Protein AF-A0A7S3CRC3-F1 (afdb_monomer)

Sequence (339 aa):
MEDLPVVRKIGDVIRIHRATVRTFKEQKQFNVNMVFNSSWCLFHSSDVNLLDKAAVLGPEAKDYNLSDESDEEMETVMQDGTMLSDRVVDKHERKKYAPYKFSGKSYSFDFKQEKVIVDALRNWEDAFFQKSAWIFKKMSKPLGSLKNDPKIDESKEFDLLVKILKIFEKDDYSLELRIKDLSNEMWFIVIPKLKFGVLREGDIIRIRSVLVNITSKRNVISCKNSTNILRFTHRSAIVRELREKVEDETATDKLMLEDSANEVIMSPVCYTEITDPESLRLPLFKLDDLFLNFDSFPLEVKKRNAFRVRFYALRIDPQDPREVVQALDPETKETFSCQ

Radius of gyration: 25.43 Å; Cα contacts (8 Å, |Δi|>4): 431; chains: 1; bounding box: 79×41×84 Å

Nearest PDB structures (foldseek):
  1phj-assembly1_A  TM=9.080E-01  e=2.904E-24  Sterkiella nova
  1ph2-assembly1_A  TM=9.140E-01  e=1.628E-23  Sterkiella nova
  1ph1-assembly1_A  TM=9.258E-01  e=3.741E-23  Sterkiella nova
  1kix-assembly1_A-2  TM=6.708E-01  e=5.940E-20  Sterkiella nova
  1miu-assembly1_A  TM=6.248E-01  e=5.405E-03  Mus musculus

Mean predicted aligned error: 10.03 Å

InterPro domains:
  IPR011564 Telomeric single stranded DNA binding POT1/Cdc13 [PF02765] (1-72)
  IPR012340 Nucleic acid-binding, OB-fold [G3DSA:2.40.50.140] (1-139)
  IPR012340 Nucleic acid-binding, OB-fold [G3DSA:2.40.50.140] (148-259)
  IPR012340 Nucleic acid-binding, OB-fold [G3DSA:2.40.50.140] (263-339)
  IPR012340 Nucleic acid-binding, OB-fold [SSF50249] (1-47)
  IPR012340 Nucleic acid-binding, OB-fold [SSF50249] (153-257)
  IPR012340 Nucleic acid-binding, OB-fold [SSF50249] (267-337)
  IPR053979 Telomere end-binding protein alpha subunit-like, OB2 domain [PF22236] (152-243)

Solvent-accessible surface area (backbone atoms only — not comparable to full-atom values): 20991 Å² total; per-residue (Å²): 128,82,78,60,88,86,76,50,50,50,67,49,44,74,50,72,44,75,61,48,79,46,78,52,95,93,35,87,40,75,47,69,52,71,86,74,82,25,41,43,34,34,31,75,32,55,65,62,72,48,49,84,49,37,91,76,63,53,78,82,50,71,76,70,85,62,83,89,73,86,75,87,74,78,95,58,82,47,97,84,76,55,52,56,66,58,56,52,51,52,52,52,57,51,55,78,71,44,56,84,44,62,40,80,96,70,86,88,79,55,70,82,61,51,48,58,51,53,52,52,48,30,55,49,45,50,63,45,36,49,69,47,37,65,58,60,54,73,65,26,56,61,61,60,56,62,85,76,42,93,78,72,48,84,84,59,65,43,25,37,57,32,34,29,65,41,76,40,81,72,52,99,57,32,31,38,33,34,33,32,25,91,66,68,34,73,35,36,35,60,44,55,52,82,78,63,55,93,79,54,67,67,40,45,34,37,40,37,46,33,34,72,36,83,88,47,96,56,62,34,43,40,72,50,93,81,37,47,52,28,34,61,49,89,66,22,35,48,47,55,49,50,66,74,66,36,77,73,62,75,64,57,51,49,50,65,70,64,50,77,85,51,98,67,78,93,60,88,80,81,95,74,80,77,86,50,73,71,63,62,68,45,69,78,46,56,66,61,48,65,76,74,42,48,85,77,51,57,68,71,60,61,73,63,74,72,85,32,72,82,85,81,83,91,74,70,82,59,81,52,75,74,62,68,57,56,48,71,42,88,84,82,68,48,74,39,74,75,122

Structure (mmCIF, N/CA/C/O backbone):
data_AF-A0A7S3CRC3-F1
#
_entry.id   AF-A0A7S3CRC3-F1
#
loop_
_atom_site.group_PDB
_atom_site.id
_atom_site.type_symbol
_atom_site.label_atom_id
_atom_site.label_alt_id
_atom_site.label_comp_id
_atom_site.label_asym_id
_atom_site.label_entity_id
_atom_site.label_seq_id
_atom_site.pdbx_PDB_ins_code
_atom_site.Cartn_x
_atom_site.Cartn_y
_atom_site.Cartn_z
_atom_site.occupancy
_atom_site.B_iso_or_equiv
_atom_site.auth_seq_id
_atom_site.auth_comp_id
_atom_site.auth_asym_id
_atom_site.auth_atom_id
_atom_site.pdbx_PDB_model_num
ATOM 1 N N . MET A 1 1 ? -5.536 -15.521 15.642 1.00 52.91 1 MET A N 1
ATOM 2 C CA . MET A 1 1 ? -4.936 -14.230 15.217 1.00 52.91 1 MET A CA 1
ATOM 3 C C . MET A 1 1 ? -5.964 -13.330 14.513 1.00 52.91 1 MET A C 1
ATOM 5 O O . MET A 1 1 ? -5.626 -12.204 14.178 1.00 52.91 1 MET A O 1
ATOM 9 N N . GLU A 1 2 ? -7.212 -13.785 14.328 1.00 74.62 2 GLU A N 1
ATOM 10 C CA . GLU A 1 2 ? -8.273 -13.048 13.617 1.00 74.62 2 GLU A CA 1
ATOM 11 C C . GLU A 1 2 ? -8.903 -11.908 14.440 1.00 74.62 2 GLU A C 1
ATOM 13 O O . GLU A 1 2 ? -9.472 -10.984 13.869 1.00 74.62 2 GLU A O 1
ATOM 18 N N . ASP A 1 3 ? -8.741 -11.912 15.769 1.00 86.62 3 ASP A N 1
ATOM 19 C CA . ASP A 1 3 ? -9.415 -10.956 16.664 1.00 86.62 3 ASP A CA 1
ATOM 20 C C . ASP A 1 3 ? -8.752 -9.571 16.754 1.00 86.62 3 ASP A C 1
ATOM 22 O O . ASP A 1 3 ? -9.283 -8.665 17.403 1.00 86.62 3 ASP A O 1
ATOM 26 N N . LEU A 1 4 ? -7.578 -9.385 16.141 1.00 93.06 4 LEU A N 1
ATOM 27 C CA . LEU A 1 4 ? -6.850 -8.115 16.165 1.00 93.06 4 LEU A CA 1
ATOM 28 C C . LEU A 1 4 ? -7.069 -7.320 14.871 1.00 93.06 4 LEU A C 1
ATOM 30 O O . LEU A 1 4 ? -7.099 -7.898 13.782 1.00 93.06 4 LEU A O 1
ATOM 34 N N . PRO A 1 5 ? -7.175 -5.982 14.955 1.00 93.81 5 PRO A N 1
ATOM 35 C CA . PRO A 1 5 ? -7.416 -5.160 13.782 1.00 93.81 5 PRO A CA 1
ATOM 36 C C . PRO A 1 5 ? -6.190 -5.137 12.866 1.00 93.81 5 PRO A C 1
ATOM 38 O O . PRO A 1 5 ? -5.083 -4.790 13.280 1.00 93.81 5 PRO A O 1
ATOM 41 N N . VAL A 1 6 ? -6.406 -5.427 11.583 1.00 92.38 6 VAL A N 1
ATOM 42 C CA . VAL A 1 6 ? -5.404 -5.219 10.528 1.00 92.38 6 VAL A CA 1
ATOM 43 C C . VAL A 1 6 ? -5.623 -3.840 9.915 1.00 92.38 6 VAL A C 1
ATOM 45 O O . VAL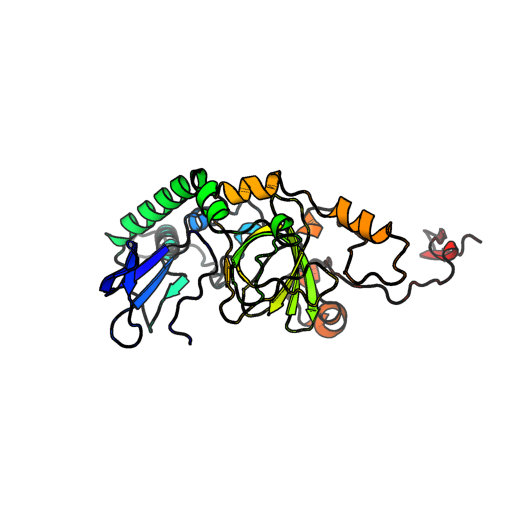 A 1 6 ? -6.459 -3.670 9.026 1.00 92.38 6 VAL A O 1
ATOM 48 N N . VAL A 1 7 ? -4.875 -2.852 10.405 1.00 93.69 7 VAL A N 1
ATOM 49 C CA . VAL A 1 7 ? -4.950 -1.461 9.937 1.00 93.69 7 VAL A CA 1
ATOM 50 C C . VAL A 1 7 ? -4.056 -1.279 8.714 1.00 93.69 7 VAL A C 1
ATOM 52 O O . VAL A 1 7 ? -2.855 -1.534 8.788 1.00 93.69 7 VAL A O 1
ATOM 55 N N . ARG A 1 8 ? -4.639 -0.820 7.600 1.00 91.94 8 ARG A N 1
ATOM 56 C CA . ARG A 1 8 ? -3.944 -0.610 6.311 1.00 91.94 8 ARG A CA 1
ATOM 57 C C . ARG A 1 8 ? -3.844 0.857 5.893 1.00 91.94 8 ARG A C 1
ATOM 59 O O . ARG A 1 8 ? -3.213 1.172 4.884 1.00 91.94 8 ARG A O 1
ATOM 66 N N . LYS A 1 9 ? -4.492 1.754 6.633 1.00 93.06 9 LYS A N 1
ATOM 67 C CA . LYS A 1 9 ? -4.608 3.166 6.282 1.00 93.06 9 LYS A CA 1
ATOM 68 C C . LYS A 1 9 ? -4.527 4.041 7.525 1.00 93.06 9 LYS A C 1
ATOM 70 O O . LYS A 1 9 ? -5.146 3.753 8.544 1.00 93.06 9 LYS A O 1
ATOM 75 N N . ILE A 1 10 ? -3.736 5.099 7.431 1.00 94.56 10 ILE A N 1
ATOM 76 C CA . ILE A 1 10 ? -3.660 6.188 8.394 1.00 94.56 10 ILE A CA 1
ATOM 77 C C . ILE A 1 10 ? -4.784 7.168 8.063 1.00 94.56 10 ILE A C 1
ATOM 79 O O . ILE A 1 10 ? -4.839 7.680 6.943 1.00 94.56 10 ILE A O 1
ATOM 83 N N . GLY A 1 11 ? -5.641 7.418 9.051 1.00 92.94 11 GLY A N 1
ATOM 84 C CA . GLY A 1 11 ? -6.808 8.291 8.926 1.00 92.94 11 GLY A CA 1
ATOM 85 C C . GLY A 1 11 ? -8.112 7.603 9.328 1.00 92.94 11 GLY A C 1
ATOM 86 O O . GLY A 1 11 ? -8.962 8.216 9.961 1.00 92.94 11 GLY A O 1
ATOM 87 N N . ASP A 1 12 ? -8.218 6.293 9.073 1.00 94.50 12 ASP A N 1
ATOM 88 C CA . ASP A 1 12 ? -9.382 5.499 9.477 1.00 94.50 12 ASP A CA 1
ATOM 89 C C . ASP A 1 12 ? -9.675 5.614 10.983 1.00 94.50 12 ASP A C 1
ATOM 91 O O . ASP A 1 12 ? -8.772 5.697 11.825 1.00 94.50 12 ASP A O 1
ATOM 95 N N . VAL A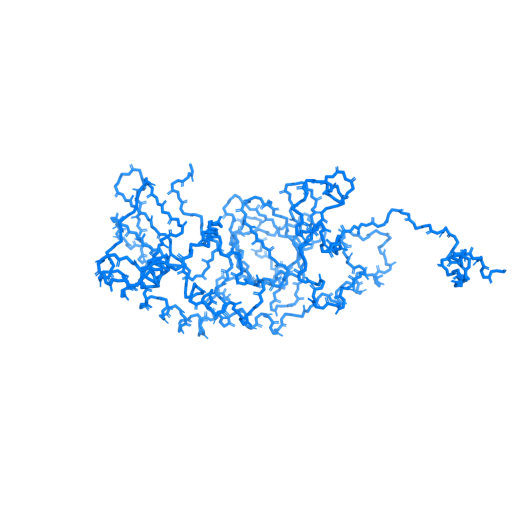 1 13 ? -10.963 5.572 11.322 1.00 95.38 13 VAL A N 1
ATOM 96 C CA . VAL A 1 13 ? -11.453 5.756 12.689 1.00 95.38 13 VAL A CA 1
ATOM 97 C C . VAL A 1 13 ? -11.622 4.398 13.358 1.00 95.38 13 VAL A C 1
ATOM 99 O O . VAL A 1 13 ? -12.264 3.502 12.813 1.00 95.38 13 VAL A O 1
ATOM 102 N N . ILE A 1 14 ? -11.095 4.252 14.574 1.00 96.81 14 ILE A N 1
ATOM 103 C CA . ILE A 1 14 ? -11.317 3.073 15.414 1.00 96.81 14 ILE A CA 1
ATOM 104 C C . ILE A 1 14 ? -12.206 3.427 16.608 1.00 96.81 14 ILE A C 1
ATOM 106 O O . ILE A 1 14 ? -11.907 4.345 17.371 1.00 96.81 14 ILE A O 1
ATOM 110 N N . ARG A 1 15 ? -13.287 2.669 16.799 1.00 96.31 15 ARG A N 1
ATOM 111 C CA . ARG A 1 15 ? -14.090 2.676 18.029 1.00 96.31 15 ARG A CA 1
ATOM 112 C C . ARG A 1 15 ? -13.670 1.495 18.882 1.00 96.31 15 ARG A C 1
ATOM 114 O O . ARG A 1 15 ? -13.597 0.379 18.378 1.00 96.31 15 ARG A O 1
ATOM 121 N N . ILE A 1 16 ? -13.427 1.730 20.165 1.00 96.88 16 ILE A N 1
ATOM 122 C CA . ILE A 1 16 ? -13.017 0.698 21.119 1.00 96.88 16 ILE A CA 1
ATOM 123 C C . ILE A 1 16 ? -13.980 0.720 22.302 1.00 96.88 16 ILE A C 1
ATOM 125 O O . ILE A 1 16 ? -14.224 1.775 22.884 1.00 96.88 16 ILE A O 1
ATOM 129 N N . HIS A 1 17 ? -14.493 -0.443 22.689 1.00 96.38 17 HIS A N 1
ATOM 130 C CA . HIS A 1 17 ? -15.293 -0.602 23.898 1.00 96.38 17 HIS A CA 1
ATOM 131 C C . HIS A 1 17 ? -14.466 -1.219 25.022 1.00 96.38 17 HIS A C 1
ATOM 133 O O . HIS A 1 17 ? -13.702 -2.163 24.809 1.00 96.38 17 HIS A O 1
ATOM 139 N N . ARG A 1 18 ? -14.680 -0.707 26.242 1.00 95.94 18 ARG A N 1
ATOM 140 C CA . ARG A 1 18 ? -14.108 -1.239 27.492 1.00 95.94 18 ARG A CA 1
ATOM 141 C C . ARG A 1 18 ? -12.573 -1.282 27.476 1.00 95.94 18 ARG A C 1
ATOM 143 O O . ARG A 1 18 ? -11.968 -2.300 27.803 1.00 95.94 18 ARG A O 1
ATOM 150 N N . ALA A 1 19 ? -11.950 -0.174 27.075 1.00 97.12 19 ALA A N 1
ATOM 151 C CA . ALA A 1 19 ? -10.509 0.021 27.201 1.00 97.12 19 ALA A CA 1
ATOM 152 C C . ALA A 1 19 ? -10.144 0.503 28.613 1.00 97.12 19 ALA A C 1
ATOM 154 O O . ALA A 1 19 ? -10.852 1.325 29.194 1.00 97.12 19 ALA A O 1
ATOM 155 N N . THR A 1 20 ? -9.013 0.044 29.145 1.00 97.06 20 THR A N 1
ATOM 156 C CA . THR A 1 20 ? -8.437 0.570 30.390 1.00 97.06 20 THR A CA 1
ATOM 157 C C . THR A 1 20 ? -7.334 1.573 30.075 1.00 97.06 20 THR A C 1
ATOM 159 O O . THR A 1 20 ? -6.490 1.341 29.209 1.00 97.06 20 THR A O 1
ATOM 162 N N . VAL A 1 21 ? -7.328 2.708 30.773 1.00 97.44 21 VAL A N 1
ATOM 163 C CA . VAL A 1 21 ? -6.344 3.775 30.550 1.00 97.44 21 VAL A CA 1
ATOM 164 C C . VAL A 1 21 ? -5.278 3.725 31.633 1.00 97.44 21 VAL A C 1
ATOM 166 O O . VAL A 1 21 ? -5.592 3.724 32.819 1.00 97.44 21 VAL A O 1
ATOM 169 N N . ARG A 1 22 ? -4.008 3.740 31.225 1.00 97.25 22 ARG A N 1
ATOM 170 C CA . ARG A 1 22 ? -2.859 3.925 32.120 1.00 97.25 22 ARG A CA 1
ATOM 171 C C . ARG A 1 22 ? -1.883 4.938 31.537 1.00 97.25 22 ARG A C 1
ATOM 173 O O . ARG A 1 22 ? -1.921 5.225 30.343 1.00 97.25 22 ARG A O 1
ATOM 180 N N . THR A 1 23 ? -0.995 5.466 32.366 1.00 97.88 23 THR A N 1
ATOM 181 C CA . THR A 1 23 ? 0.136 6.270 31.891 1.00 97.88 23 THR A CA 1
ATOM 182 C C . THR A 1 23 ? 1.351 5.357 31.734 1.00 97.88 23 THR A C 1
ATOM 184 O O . THR A 1 23 ? 1.698 4.636 32.666 1.00 97.88 23 THR A O 1
ATOM 187 N N . PHE A 1 24 ? 1.996 5.370 30.570 1.00 96.12 24 PHE A N 1
ATOM 188 C CA . PHE A 1 24 ? 3.232 4.633 30.305 1.00 96.12 24 PHE A CA 1
ATOM 189 C C . PHE A 1 24 ? 4.205 5.536 29.552 1.00 96.12 24 PHE A C 1
ATOM 191 O O . PHE A 1 24 ? 3.848 6.068 28.504 1.00 96.12 24 PHE A O 1
ATOM 198 N N . LYS A 1 25 ? 5.420 5.719 30.088 1.00 95.88 25 LYS A N 1
ATOM 199 C CA . LYS A 1 25 ? 6.428 6.649 29.539 1.00 95.88 25 LYS A CA 1
ATOM 200 C C . LYS A 1 25 ? 5.832 8.032 29.225 1.00 95.88 25 LYS A C 1
ATOM 202 O O . LYS A 1 25 ? 5.953 8.520 28.109 1.00 95.88 25 LYS A O 1
ATOM 207 N N . GLU A 1 26 ? 5.112 8.596 30.198 1.00 96.88 26 GLU A N 1
ATOM 208 C CA . GLU A 1 26 ? 4.438 9.908 30.110 1.00 96.88 26 GLU A CA 1
ATOM 209 C C . GLU A 1 26 ? 3.331 10.014 29.044 1.00 96.88 26 GLU A C 1
ATOM 211 O O . GLU A 1 26 ? 2.741 11.074 28.854 1.00 96.88 26 GLU A O 1
ATOM 216 N N . GLN A 1 27 ? 2.973 8.910 28.388 1.00 96.19 27 GLN A N 1
ATOM 217 C CA . GLN A 1 27 ? 1.908 8.864 27.392 1.00 96.19 27 GLN A CA 1
ATOM 218 C C . GLN A 1 27 ? 0.684 8.128 27.933 1.00 96.19 27 GLN A C 1
ATOM 220 O O . GLN A 1 27 ? 0.792 7.172 28.707 1.00 96.19 27 GLN A O 1
ATOM 225 N N . LYS A 1 28 ? -0.508 8.559 27.509 1.00 97.50 28 LYS A N 1
ATOM 226 C CA . LYS A 1 28 ? -1.748 7.823 27.776 1.00 97.50 28 LYS A CA 1
ATOM 227 C C . LYS A 1 28 ? -1.772 6.567 26.911 1.00 97.50 28 LYS A C 1
ATOM 229 O O . LYS A 1 28 ? -1.783 6.646 25.687 1.00 97.50 28 LYS A O 1
ATOM 234 N N . GLN A 1 29 ? -1.793 5.413 27.561 1.00 97.62 29 GLN A N 1
ATOM 235 C CA . GLN A 1 29 ? -1.894 4.109 26.929 1.00 97.62 29 GLN A CA 1
ATOM 236 C C . GLN A 1 29 ? -3.263 3.502 27.225 1.00 97.62 29 GLN A C 1
ATOM 238 O O . GLN A 1 29 ? -3.621 3.279 28.382 1.00 97.62 29 GLN A O 1
ATOM 243 N N . PHE A 1 30 ? -3.998 3.200 26.161 1.00 97.31 30 PHE A N 1
ATOM 244 C CA . PHE A 1 30 ? -5.254 2.464 26.210 1.00 97.31 30 PHE A CA 1
ATOM 245 C C . PHE A 1 30 ? -4.945 0.979 26.004 1.00 97.31 30 PHE A C 1
ATOM 247 O O . PHE A 1 30 ? -4.338 0.612 24.999 1.00 97.31 30 PHE A O 1
ATOM 254 N N . ASN A 1 31 ? -5.327 0.129 26.956 1.00 96.19 31 ASN A N 1
ATOM 255 C CA . ASN A 1 31 ? -5.170 -1.320 26.863 1.00 96.19 31 ASN A CA 1
ATOM 256 C C . ASN A 1 31 ? -6.535 -1.964 26.664 1.00 96.19 31 ASN A C 1
ATOM 258 O O . ASN A 1 31 ? -7.517 -1.594 27.307 1.00 96.19 31 ASN A O 1
ATOM 262 N N . VAL A 1 32 ? -6.579 -2.941 25.768 1.00 94.69 32 VAL A N 1
ATOM 263 C CA . VAL A 1 32 ? -7.807 -3.598 25.329 1.00 94.69 32 VAL A CA 1
ATOM 264 C C . VAL A 1 32 ? -7.559 -5.093 25.394 1.00 94.69 32 VAL A C 1
ATOM 266 O O . VAL A 1 32 ? -6.599 -5.577 24.797 1.00 94.69 32 VAL A O 1
ATOM 269 N N . ASN A 1 33 ? -8.388 -5.817 26.143 1.00 93.94 33 ASN A N 1
ATOM 270 C CA . ASN A 1 33 ? -8.259 -7.262 26.262 1.00 93.94 33 ASN A CA 1
ATOM 271 C C . ASN A 1 33 ? -9.354 -7.943 25.439 1.00 93.94 33 ASN A C 1
ATOM 273 O O . ASN A 1 33 ? -10.492 -8.076 25.888 1.00 93.94 33 ASN A O 1
ATOM 277 N N . MET A 1 34 ? -8.978 -8.381 24.237 1.00 93.12 34 MET A N 1
ATOM 278 C CA . MET A 1 34 ? -9.896 -9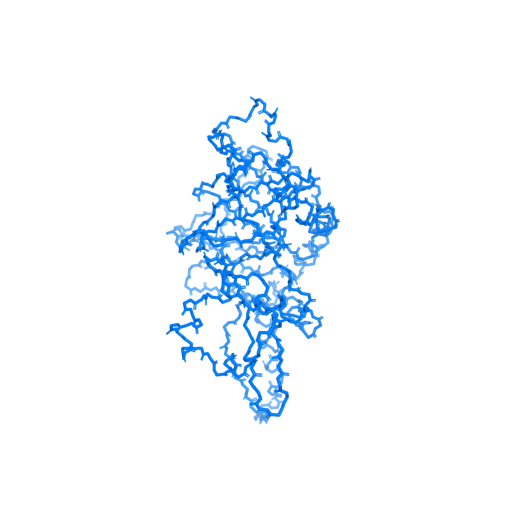.002 23.279 1.00 93.12 34 MET A CA 1
ATOM 279 C C . MET A 1 34 ? -10.456 -10.352 23.740 1.00 93.12 34 MET A C 1
ATOM 281 O O . MET A 1 34 ? -11.478 -10.777 23.222 1.00 93.12 34 MET A O 1
ATOM 285 N N . VAL A 1 35 ? -9.824 -11.014 24.715 1.00 90.62 35 VAL A N 1
ATOM 286 C CA . VAL A 1 35 ? -10.254 -12.336 25.210 1.00 90.62 35 VAL A CA 1
ATOM 287 C C . VAL A 1 35 ? -11.453 -12.234 26.159 1.00 90.62 35 VAL A C 1
ATOM 289 O O . VAL A 1 35 ? -12.184 -13.202 26.335 1.00 90.62 35 VAL A O 1
ATOM 292 N N . PHE A 1 36 ? -11.662 -11.072 26.785 1.00 87.81 36 PHE A N 1
ATOM 293 C CA . PHE A 1 36 ? -12.729 -10.882 27.768 1.00 87.81 36 PHE A CA 1
ATOM 294 C C . PHE A 1 36 ? -13.975 -10.255 27.136 1.00 87.81 36 PHE A C 1
ATOM 296 O O . PHE A 1 36 ? -14.783 -10.941 26.526 1.00 87.81 36 PHE A O 1
ATOM 303 N N . ASN A 1 37 ? -14.174 -8.951 27.328 1.00 92.44 37 ASN A N 1
ATOM 304 C CA . ASN A 1 37 ? -15.405 -8.256 26.950 1.00 92.44 37 ASN A CA 1
ATOM 305 C C . ASN A 1 37 ? -15.152 -6.985 26.135 1.00 92.44 37 ASN A C 1
ATOM 307 O O . ASN A 1 37 ? -16.091 -6.234 25.870 1.00 92.44 37 ASN A O 1
ATOM 311 N N . SER A 1 38 ? -13.902 -6.718 25.759 1.00 95.62 38 SER A N 1
ATOM 312 C CA . SER A 1 38 ? -13.577 -5.591 24.896 1.00 95.62 38 SER A CA 1
ATOM 313 C C . SER A 1 38 ? -13.905 -5.903 23.438 1.00 95.62 38 SER A C 1
ATOM 315 O O . SER A 1 38 ? -13.858 -7.050 23.000 1.00 95.62 38 SER A O 1
ATOM 317 N N . SER A 1 39 ? -14.187 -4.859 22.668 1.00 95.62 39 SER A N 1
ATOM 318 C CA . SER A 1 39 ? -14.430 -4.968 21.231 1.00 95.62 39 SER A CA 1
ATOM 319 C C . SER A 1 39 ? -13.880 -3.752 20.496 1.00 95.62 39 SER A C 1
ATOM 321 O O . SER A 1 39 ? -13.713 -2.684 21.091 1.00 95.62 39 SER A O 1
ATOM 323 N N . TRP A 1 40 ? -13.642 -3.888 19.195 1.00 97.00 40 TRP A N 1
ATOM 324 C CA . TRP A 1 40 ? -13.273 -2.785 18.314 1.00 97.00 40 TRP A CA 1
ATOM 325 C C . TRP A 1 40 ? -14.091 -2.788 17.019 1.00 97.00 40 TRP A C 1
ATOM 327 O O . TRP A 1 40 ? -14.563 -3.830 16.564 1.00 97.00 40 TRP A O 1
ATOM 337 N N . CYS A 1 41 ? -14.239 -1.610 16.416 1.00 96.56 41 CYS A N 1
ATOM 338 C CA . CYS A 1 41 ? -14.802 -1.414 15.081 1.00 96.56 41 CYS A CA 1
ATOM 339 C C . CYS A 1 41 ? -13.933 -0.415 14.309 1.00 96.56 41 CYS A C 1
ATOM 341 O O . CYS A 1 41 ? -13.487 0.574 14.889 1.00 96.56 41 CYS A O 1
ATOM 343 N N . LEU A 1 42 ? -13.706 -0.665 13.023 1.00 95.62 42 LEU A N 1
ATOM 344 C CA . LEU A 1 42 ? -12.982 0.213 12.111 1.00 95.62 42 LEU A CA 1
ATOM 345 C C . LEU A 1 42 ? -13.948 0.822 11.101 1.00 95.62 42 LEU A C 1
ATOM 347 O O . LEU A 1 42 ? -14.695 0.106 10.437 1.00 95.62 42 LEU A O 1
ATOM 351 N N . PHE A 1 43 ? -13.889 2.139 10.964 1.00 94.69 43 PHE A N 1
ATOM 352 C CA . PHE A 1 43 ? -14.671 2.921 10.019 1.00 94.69 43 PHE A CA 1
ATOM 353 C C . PHE A 1 43 ? -13.727 3.611 9.044 1.00 94.69 43 PHE A C 1
ATOM 355 O O . PHE A 1 43 ? -12.628 4.031 9.416 1.00 94.69 43 PHE A O 1
ATOM 362 N N . HIS A 1 44 ? -14.162 3.747 7.795 1.00 92.44 44 HIS A N 1
ATOM 363 C CA . HIS A 1 44 ? -13.400 4.492 6.802 1.00 92.44 44 HIS A CA 1
ATOM 364 C C . HIS A 1 44 ? -13.243 5.958 7.214 1.00 92.44 44 HIS A C 1
ATOM 366 O O . HIS A 1 44 ? -14.166 6.545 7.800 1.00 92.44 44 HIS A O 1
ATOM 372 N N . SER A 1 45 ? -12.090 6.528 6.858 1.00 91.62 45 SER A N 1
ATOM 373 C CA . SER A 1 45 ? -11.818 7.967 6.880 1.00 91.62 45 SER A CA 1
ATOM 374 C C . SER A 1 45 ? -12.851 8.788 6.096 1.00 91.62 45 SER A C 1
ATOM 376 O O . SER A 1 45 ? -13.775 8.257 5.469 1.00 91.62 45 SER A O 1
ATOM 378 N N . SER A 1 46 ? -12.674 10.109 6.092 1.00 87.44 46 SER A N 1
ATOM 379 C CA . SER A 1 46 ? -13.456 11.049 5.274 1.00 87.44 46 SER A CA 1
ATOM 380 C C . SER A 1 46 ? -13.519 10.695 3.775 1.00 87.44 46 SER A C 1
ATOM 382 O O . SER A 1 46 ? -14.450 11.122 3.094 1.00 87.44 46 SER A O 1
ATOM 384 N N . ASP A 1 47 ? -12.580 9.893 3.261 1.00 82.88 47 ASP A N 1
ATOM 385 C CA . ASP A 1 47 ? -12.509 9.432 1.868 1.00 82.88 47 ASP A CA 1
ATOM 386 C C . ASP A 1 47 ? -13.773 8.693 1.417 1.00 82.88 47 ASP A C 1
ATOM 388 O O . ASP A 1 47 ? -14.106 8.733 0.235 1.00 82.88 47 ASP A O 1
ATOM 392 N N . VAL A 1 48 ? -14.519 8.075 2.342 1.00 77.50 48 VAL A N 1
ATOM 393 C CA . VAL A 1 48 ? -15.814 7.453 2.021 1.00 77.50 48 VAL A CA 1
ATOM 394 C C . VAL A 1 48 ? -16.793 8.461 1.405 1.00 77.50 48 VAL A C 1
ATOM 396 O O . VAL A 1 48 ? -17.589 8.103 0.549 1.00 77.50 48 VAL A O 1
ATOM 399 N N . ASN A 1 49 ? -16.676 9.745 1.758 1.00 67.25 49 ASN A N 1
ATOM 400 C CA . ASN A 1 49 ? -17.511 10.825 1.221 1.00 67.25 49 ASN A CA 1
ATOM 401 C C . ASN A 1 49 ? -17.157 11.209 -0.224 1.00 67.25 49 ASN A C 1
ATOM 403 O O . ASN A 1 49 ? -17.814 12.062 -0.819 1.00 67.25 49 ASN A O 1
ATOM 407 N N . LEU A 1 50 ? -16.066 10.670 -0.767 1.00 64.25 50 LEU A N 1
ATOM 408 C CA . LEU A 1 50 ? -15.625 10.936 -2.138 1.00 64.25 50 LEU A CA 1
ATOM 409 C C . LEU A 1 50 ? -16.027 9.832 -3.097 1.00 64.25 50 LEU A C 1
ATOM 411 O O . LEU A 1 50 ? -16.029 10.068 -4.303 1.00 64.25 50 LEU A O 1
ATOM 415 N N . LEU A 1 51 ? -16.421 8.676 -2.565 1.00 55.22 51 LEU A N 1
ATOM 416 C CA . LEU A 1 51 ? -17.016 7.590 -3.333 1.00 55.22 51 LEU A CA 1
ATOM 417 C C . LEU A 1 51 ? -18.345 8.025 -3.950 1.00 55.22 51 LEU A C 1
ATOM 419 O O . LEU A 1 51 ? -18.572 7.780 -5.129 1.00 55.22 51 LEU A O 1
ATOM 423 N N . ASP A 1 52 ? -19.138 8.812 -3.222 1.00 46.22 52 ASP A N 1
ATOM 424 C CA . ASP A 1 52 ? -20.382 9.403 -3.738 1.00 46.22 52 ASP A CA 1
ATOM 425 C C . ASP A 1 52 ? -20.132 10.419 -4.875 1.00 46.22 52 ASP A C 1
ATOM 427 O O . ASP A 1 52 ? -21.031 10.748 -5.644 1.00 46.22 52 ASP A O 1
ATOM 431 N N . LYS A 1 53 ? -18.892 10.914 -5.017 1.00 40.81 53 LYS A N 1
ATOM 432 C CA . LYS A 1 53 ? -18.459 11.828 -6.092 1.00 40.81 53 LYS A CA 1
ATOM 433 C C . LYS A 1 53 ? -17.625 11.133 -7.174 1.00 40.81 53 LYS A C 1
ATOM 435 O O . LYS A 1 53 ? -17.079 11.807 -8.051 1.00 40.81 53 LYS A O 1
ATOM 440 N N . ALA A 1 54 ? -17.539 9.801 -7.154 1.00 41.69 54 ALA A N 1
ATOM 441 C CA . ALA A 1 54 ? -16.729 8.993 -8.068 1.00 41.69 54 ALA A CA 1
ATOM 442 C C . ALA A 1 54 ? -17.165 9.040 -9.547 1.00 41.69 54 ALA A C 1
ATOM 444 O O . ALA A 1 54 ? -16.503 8.439 -10.388 1.00 41.69 54 ALA A O 1
ATOM 445 N N . ALA A 1 55 ? -18.204 9.806 -9.898 1.00 36.44 55 ALA A N 1
ATOM 446 C CA . ALA A 1 55 ? -18.443 10.219 -11.281 1.00 36.44 55 ALA A CA 1
ATOM 447 C C . ALA A 1 55 ? -17.342 11.164 -11.824 1.00 36.44 55 ALA A C 1
ATOM 449 O O . ALA A 1 55 ? -17.222 11.325 -13.033 1.00 36.44 55 ALA A O 1
ATOM 450 N N . VAL A 1 56 ? -16.513 11.769 -10.956 1.00 34.31 56 VAL A N 1
ATOM 451 C CA . VAL A 1 56 ? -15.537 12.814 -11.339 1.00 34.31 56 VAL A CA 1
ATOM 452 C C . VAL A 1 56 ? -14.065 12.382 -11.184 1.00 34.31 56 VAL A C 1
ATOM 454 O O . VAL A 1 56 ? -13.184 13.031 -11.738 1.00 34.31 56 VAL A O 1
ATOM 457 N N . LEU A 1 57 ? -13.755 11.282 -10.481 1.00 35.00 57 LEU A N 1
ATOM 458 C CA . LEU A 1 57 ? -12.366 10.922 -10.109 1.00 35.00 57 LEU A CA 1
ATOM 459 C C . LEU A 1 57 ? -11.819 9.618 -10.723 1.00 35.00 57 LEU A C 1
ATOM 461 O O . LEU A 1 57 ? -10.742 9.159 -10.350 1.00 35.00 57 LEU A O 1
ATOM 465 N N . GLY A 1 58 ? -12.502 9.037 -11.710 1.00 38.75 58 GLY A N 1
ATOM 466 C CA . GLY A 1 58 ? -12.013 7.835 -12.395 1.00 38.75 58 GLY A CA 1
ATOM 467 C C . GLY A 1 58 ? -11.945 6.587 -11.491 1.00 38.75 58 GLY A C 1
ATOM 468 O O . GLY A 1 58 ? -12.465 6.584 -10.374 1.00 38.75 58 GLY A O 1
ATOM 469 N N . PRO A 1 59 ? -11.327 5.485 -11.960 1.00 39.22 59 PRO A N 1
ATOM 470 C CA . PRO A 1 59 ? -11.347 4.187 -11.275 1.00 39.22 59 PRO A CA 1
ATOM 471 C C . PRO A 1 59 ? -10.620 4.164 -9.916 1.00 39.22 59 PRO A C 1
ATOM 473 O O . PRO A 1 59 ? -10.708 3.169 -9.202 1.00 39.22 59 PRO A O 1
ATOM 476 N N . GLU A 1 60 ? -9.958 5.252 -9.504 1.00 42.94 60 GLU A N 1
ATOM 477 C CA . GLU A 1 60 ? -9.292 5.354 -8.198 1.00 42.94 60 GLU A CA 1
ATOM 478 C C . GLU A 1 60 ? -10.252 5.175 -7.009 1.00 42.94 60 GLU A C 1
ATOM 480 O O . GLU A 1 60 ? -9.822 4.716 -5.950 1.00 42.94 60 GLU A O 1
ATOM 485 N N . ALA A 1 61 ? -11.544 5.464 -7.198 1.00 38.31 61 ALA A N 1
ATOM 486 C CA . ALA A 1 61 ? -12.581 5.336 -6.178 1.00 38.31 61 ALA A CA 1
ATOM 487 C C . ALA A 1 61 ? -13.279 3.958 -6.147 1.00 38.31 61 ALA A C 1
ATOM 489 O O . ALA A 1 61 ? -13.945 3.645 -5.170 1.00 38.31 61 ALA A O 1
ATOM 490 N N . LYS A 1 62 ? -13.137 3.098 -7.164 1.00 39.69 62 LYS A N 1
ATOM 491 C CA . LYS A 1 62 ? -13.981 1.887 -7.276 1.00 39.69 62 LYS A CA 1
ATOM 492 C C . LYS A 1 62 ? -13.590 0.709 -6.364 1.00 39.69 62 LYS A C 1
ATOM 494 O O . LYS A 1 62 ? -14.390 -0.199 -6.205 1.00 39.69 62 LYS A O 1
ATOM 499 N N . ASP A 1 63 ? -12.432 0.752 -5.702 1.00 43.62 63 ASP A N 1
ATOM 500 C CA . ASP A 1 63 ? -11.905 -0.386 -4.916 1.00 43.62 63 ASP A CA 1
ATOM 501 C C . ASP A 1 63 ? -12.106 -0.275 -3.393 1.00 43.62 63 ASP A C 1
ATOM 503 O O . ASP A 1 63 ? -11.486 -1.005 -2.609 1.00 43.62 63 ASP A O 1
ATOM 507 N N . TYR A 1 64 ? -12.979 0.617 -2.924 1.00 41.44 64 TYR A N 1
ATOM 508 C CA . TYR A 1 64 ? -13.541 0.426 -1.588 1.00 41.44 64 TYR A CA 1
ATOM 509 C C . TYR A 1 64 ? -14.572 -0.692 -1.702 1.00 41.44 64 TYR A C 1
ATOM 511 O O . TYR A 1 64 ? -15.714 -0.417 -2.044 1.00 41.44 64 TYR A O 1
ATOM 519 N N . ASN A 1 65 ? -14.135 -1.937 -1.469 1.00 37.00 65 ASN A N 1
ATOM 520 C CA . ASN A 1 65 ? -14.964 -3.146 -1.407 1.00 37.00 65 ASN A CA 1
ATOM 521 C C . ASN A 1 65 ? -16.253 -2.909 -0.596 1.00 37.00 65 ASN A C 1
ATOM 523 O O . ASN A 1 65 ? -16.310 -3.169 0.605 1.00 37.00 65 ASN A O 1
ATOM 527 N N . LEU A 1 66 ? -17.294 -2.447 -1.274 1.00 36.59 66 LEU A N 1
ATOM 528 C CA . LEU A 1 66 ? -18.664 -2.829 -1.015 1.00 36.59 66 LEU A CA 1
ATOM 529 C C . LEU A 1 66 ? -18.888 -4.018 -1.935 1.00 36.59 66 LEU A C 1
ATOM 531 O O . LEU A 1 66 ? -18.641 -3.924 -3.133 1.00 36.59 66 LEU A O 1
ATOM 535 N N . SER A 1 67 ? -19.264 -5.148 -1.349 1.00 34.22 67 SER A N 1
ATOM 536 C CA . SER A 1 67 ? -19.736 -6.309 -2.089 1.00 34.22 67 SER A CA 1
ATOM 537 C C . SER A 1 67 ? -20.710 -5.850 -3.172 1.00 34.22 67 SER A C 1
ATOM 539 O O . SER A 1 67 ? -21.699 -5.175 -2.870 1.00 34.22 67 SER A O 1
ATOM 541 N N . ASP A 1 68 ? -20.358 -6.179 -4.407 1.00 36.06 68 ASP A N 1
ATOM 542 C CA . ASP A 1 68 ? -21.132 -5.959 -5.616 1.00 36.06 68 ASP A CA 1
ATOM 543 C C . ASP A 1 68 ? -22.402 -6.819 -5.537 1.00 36.06 68 ASP A C 1
ATOM 545 O O . ASP A 1 68 ? -22.415 -7.987 -5.913 1.00 36.06 68 ASP A O 1
ATOM 549 N N . GLU A 1 69 ? -23.444 -6.263 -4.925 1.00 35.78 69 GLU A N 1
ATOM 550 C CA . GLU A 1 69 ? -24.831 -6.670 -5.142 1.00 35.78 69 GLU A CA 1
ATOM 551 C C . GLU A 1 69 ? -25.473 -5.540 -5.944 1.00 35.78 69 GLU A C 1
ATOM 553 O O . GLU A 1 69 ? -25.981 -4.553 -5.398 1.00 35.78 69 GLU A O 1
ATOM 558 N N . SER A 1 70 ? -25.335 -5.645 -7.262 1.00 35.94 70 SER A N 1
ATOM 559 C CA . SER A 1 70 ? -26.043 -4.834 -8.245 1.00 35.94 70 SER A CA 1
ATOM 560 C C . SER A 1 70 ? -27.488 -5.322 -8.352 1.00 35.94 70 SER A C 1
ATOM 562 O O . SER A 1 70 ? -27.874 -5.995 -9.300 1.00 35.94 70 SER A O 1
ATOM 564 N N . ASP A 1 71 ? -28.299 -4.956 -7.363 1.00 36.22 71 ASP A N 1
ATOM 565 C CA . ASP A 1 71 ? -29.753 -5.013 -7.487 1.00 36.22 71 ASP A CA 1
ATOM 566 C C . ASP A 1 71 ? -30.225 -3.723 -8.179 1.00 36.22 71 ASP A C 1
ATOM 568 O O . ASP A 1 71 ? -30.490 -2.705 -7.533 1.00 36.22 71 ASP A O 1
ATOM 572 N N . GLU A 1 72 ? -30.298 -3.740 -9.512 1.00 39.94 72 GLU A N 1
ATOM 573 C CA . GLU A 1 72 ? -31.112 -2.777 -10.267 1.00 39.94 72 GLU A CA 1
ATOM 574 C C . GLU A 1 72 ? -32.601 -3.102 -10.032 1.00 39.94 72 GLU A C 1
ATOM 576 O O . GLU A 1 72 ? -33.263 -3.749 -10.843 1.00 39.94 72 GLU A O 1
ATOM 581 N N . GLU A 1 73 ? -33.143 -2.690 -8.882 1.00 41.34 73 GLU A N 1
ATOM 582 C CA . GLU A 1 73 ? -34.577 -2.798 -8.594 1.00 41.34 73 GLU A CA 1
ATOM 583 C C . GLU A 1 73 ? -35.348 -1.643 -9.256 1.00 41.34 73 GLU A C 1
ATOM 585 O O . GLU A 1 73 ? -35.152 -0.469 -8.938 1.00 41.34 73 GLU A O 1
ATOM 590 N N . MET A 1 74 ? -36.242 -1.988 -10.192 1.00 41.53 74 MET A N 1
ATOM 591 C CA . MET A 1 74 ? -37.139 -1.048 -10.871 1.00 41.53 74 MET A CA 1
ATOM 592 C C . MET A 1 74 ? -38.053 -0.293 -9.891 1.00 41.53 74 MET A C 1
ATOM 594 O O . MET A 1 74 ? -38.611 -0.862 -8.950 1.00 41.53 74 MET A O 1
ATOM 598 N N . GLU A 1 75 ? -38.260 0.997 -10.170 1.00 42.75 75 GLU A N 1
ATOM 599 C CA . GLU A 1 75 ? -39.075 1.921 -9.380 1.00 42.75 75 GLU A CA 1
ATOM 600 C C . GLU A 1 75 ? -40.541 1.458 -9.284 1.00 42.75 75 GLU A C 1
ATOM 602 O O . GLU A 1 75 ? -41.324 1.580 -10.225 1.00 42.75 75 GLU A O 1
ATOM 607 N N . THR A 1 76 ? -40.946 0.949 -8.119 1.00 47.00 76 THR A N 1
ATOM 608 C CA . THR A 1 76 ? -42.355 0.730 -7.765 1.00 47.00 76 THR A CA 1
ATOM 609 C C . THR A 1 76 ? -42.723 1.466 -6.477 1.00 47.00 76 THR A C 1
ATOM 611 O O . THR A 1 76 ? -42.074 1.359 -5.440 1.00 47.00 76 THR A O 1
ATOM 614 N N . VAL A 1 77 ? -43.790 2.257 -6.529 1.00 44.16 77 VAL A N 1
ATOM 615 C CA . VAL A 1 77 ? -44.302 2.995 -5.368 1.00 44.16 77 VAL A CA 1
ATOM 616 C C . VAL A 1 77 ? -44.933 2.005 -4.381 1.00 44.16 77 VAL A C 1
ATOM 618 O O . VAL A 1 77 ? -45.837 1.255 -4.750 1.00 44.16 77 VAL A O 1
ATOM 621 N N . MET A 1 78 ? -44.469 1.989 -3.127 1.00 53.88 78 MET A N 1
ATOM 622 C CA . MET A 1 78 ? -45.048 1.143 -2.077 1.00 53.88 78 MET A CA 1
ATOM 623 C C . MET A 1 78 ? -46.285 1.788 -1.427 1.00 53.88 78 MET A C 1
ATOM 625 O O . MET A 1 78 ? -46.460 3.005 -1.424 1.00 53.88 78 MET A O 1
ATOM 629 N N . GLN A 1 79 ? -47.139 0.950 -0.829 1.00 53.69 79 GLN A N 1
ATOM 630 C CA . GLN A 1 79 ? -48.421 1.325 -0.208 1.00 53.69 79 GLN A CA 1
ATOM 631 C C . GLN A 1 79 ? -48.328 2.272 1.007 1.00 53.69 79 GLN A C 1
ATOM 633 O O . GLN A 1 79 ? -49.361 2.779 1.437 1.00 53.69 79 GLN A O 1
ATOM 638 N N . ASP A 1 80 ? -47.141 2.522 1.571 1.00 64.38 80 ASP A N 1
ATOM 639 C CA . ASP A 1 80 ? -46.960 3.393 2.747 1.00 64.38 80 ASP A CA 1
ATOM 640 C C . ASP A 1 80 ? -46.678 4.868 2.401 1.00 64.38 80 ASP A C 1
ATOM 642 O O . ASP A 1 80 ? -46.486 5.688 3.299 1.00 64.38 80 ASP A O 1
ATOM 646 N N . GLY A 1 81 ? -46.669 5.220 1.111 1.00 58.25 81 GLY A N 1
ATOM 647 C CA . GLY A 1 81 ? -46.410 6.583 0.645 1.00 58.25 81 GLY A CA 1
ATOM 648 C C . GLY A 1 81 ? -44.938 7.004 0.700 1.00 58.25 81 GLY A C 1
ATOM 649 O O . GLY A 1 81 ? -44.638 8.138 0.329 1.00 58.25 81 GLY A O 1
ATOM 650 N N . THR A 1 82 ? -44.018 6.123 1.116 1.00 55.25 82 THR A N 1
ATOM 651 C CA . THR A 1 82 ? -42.576 6.352 0.961 1.00 55.25 82 THR A CA 1
ATOM 652 C C . THR A 1 82 ? -42.135 5.945 -0.442 1.00 55.25 82 THR A C 1
ATOM 654 O O . THR A 1 82 ? -42.488 4.873 -0.943 1.00 55.25 82 THR A O 1
ATOM 657 N N . MET A 1 83 ? -41.376 6.813 -1.111 1.00 53.00 83 MET A N 1
ATOM 658 C CA . MET A 1 83 ? -40.782 6.473 -2.403 1.00 53.00 83 MET A CA 1
ATOM 659 C C . MET A 1 83 ? -39.648 5.462 -2.167 1.00 53.00 83 MET A C 1
ATOM 661 O O . MET A 1 83 ? -38.886 5.589 -1.207 1.00 53.00 83 MET A O 1
ATOM 665 N N . LEU A 1 84 ? -39.491 4.462 -3.044 1.00 56.19 84 LEU A N 1
ATOM 666 C CA . LEU A 1 84 ? -38.343 3.538 -2.999 1.00 56.19 84 LEU A CA 1
ATOM 667 C C . LEU A 1 84 ? -37.007 4.303 -3.001 1.00 56.19 84 LEU A C 1
ATOM 669 O O . LEU A 1 84 ? -36.073 3.897 -2.311 1.00 56.19 84 LEU A O 1
ATOM 673 N N . SER A 1 85 ? -36.950 5.454 -3.684 1.00 58.22 85 SER A N 1
ATOM 674 C CA . SER A 1 85 ? -35.803 6.370 -3.682 1.00 58.22 85 SER A CA 1
ATOM 675 C C . SER A 1 85 ? -35.391 6.800 -2.273 1.00 58.22 85 SER A C 1
ATOM 677 O O . SER A 1 85 ? -34.202 6.805 -1.963 1.00 58.22 85 SER A O 1
ATOM 679 N N . ASP A 1 86 ? -36.351 7.085 -1.392 1.00 59.03 86 ASP A N 1
ATOM 680 C CA . ASP A 1 86 ? -36.069 7.532 -0.026 1.00 59.03 86 ASP A CA 1
ATOM 681 C C . ASP A 1 86 ? -35.454 6.396 0.796 1.00 59.03 86 ASP A C 1
ATOM 683 O O . ASP A 1 86 ? -34.491 6.610 1.531 1.00 59.03 86 ASP A O 1
ATOM 687 N N . ARG A 1 87 ? -35.922 5.152 0.607 1.00 62.97 87 ARG A N 1
ATOM 688 C CA . ARG A 1 87 ? -35.325 3.965 1.249 1.00 62.97 87 ARG A CA 1
ATOM 689 C C . ARG A 1 87 ? -33.927 3.645 0.710 1.00 62.97 87 ARG A C 1
ATOM 691 O O . ARG A 1 87 ? -33.070 3.205 1.478 1.00 62.97 87 ARG A O 1
ATOM 698 N N . VAL A 1 88 ? -33.673 3.871 -0.581 1.00 63.75 88 VAL A N 1
ATOM 699 C CA . VAL A 1 88 ? -32.352 3.668 -1.207 1.00 63.75 88 VAL A CA 1
ATOM 700 C C . VAL A 1 88 ? -31.331 4.685 -0.693 1.00 63.75 88 VAL A C 1
ATOM 702 O O . VAL A 1 88 ? -30.193 4.305 -0.390 1.00 63.75 88 VAL A O 1
ATOM 705 N N . VAL A 1 89 ? -31.739 5.947 -0.535 1.00 63.34 89 VAL A N 1
ATOM 706 C CA . VAL A 1 89 ? -30.922 7.005 0.080 1.00 63.34 89 VAL A CA 1
ATOM 707 C C . VAL A 1 89 ? -30.624 6.667 1.542 1.00 63.34 89 VAL A C 1
ATOM 709 O O . VAL A 1 89 ? -29.466 6.720 1.958 1.00 63.34 89 VAL A O 1
ATOM 712 N N . ASP A 1 90 ? -31.622 6.205 2.299 1.00 70.44 90 ASP A N 1
ATOM 713 C CA . ASP A 1 90 ? -31.452 5.816 3.705 1.00 70.44 90 ASP A CA 1
ATOM 714 C C . ASP A 1 90 ? -30.511 4.599 3.860 1.00 70.44 90 ASP A C 1
ATOM 716 O O . ASP A 1 90 ? -29.680 4.542 4.773 1.00 70.44 90 ASP A O 1
ATOM 720 N N . LYS A 1 91 ? -30.569 3.632 2.928 1.00 75.56 91 LYS A N 1
ATOM 721 C CA . LYS A 1 91 ? -29.646 2.480 2.865 1.00 75.56 91 LYS A CA 1
ATOM 722 C C . LYS A 1 91 ? -28.211 2.930 2.560 1.00 75.56 91 LYS A C 1
ATOM 724 O O . LYS A 1 91 ? -27.279 2.438 3.200 1.00 75.56 91 LYS A O 1
ATOM 729 N N . HIS A 1 92 ? -28.021 3.866 1.627 1.00 73.31 92 HIS A N 1
ATOM 730 C CA . HIS A 1 92 ? -26.704 4.428 1.299 1.00 73.31 92 HIS A CA 1
ATOM 731 C C . HIS A 1 92 ? -26.110 5.233 2.454 1.00 73.31 92 HIS A C 1
ATOM 733 O O . HIS A 1 92 ? -24.954 5.009 2.824 1.00 73.31 92 HIS A O 1
ATOM 739 N N . GLU A 1 93 ? -26.906 6.096 3.089 1.00 78.75 93 GLU A N 1
ATOM 740 C CA . GLU A 1 93 ? -26.465 6.829 4.273 1.00 78.75 93 GLU A CA 1
ATOM 741 C C . GLU A 1 93 ? -26.002 5.868 5.367 1.00 78.75 93 GLU A C 1
ATOM 743 O O . GLU A 1 93 ? -24.919 6.042 5.920 1.00 78.75 93 GLU A O 1
ATOM 748 N N . ARG A 1 94 ? -26.763 4.806 5.654 1.00 80.88 94 ARG A N 1
ATOM 749 C CA . ARG A 1 94 ? -26.377 3.819 6.674 1.00 80.88 94 ARG A CA 1
ATOM 750 C C . ARG A 1 94 ? -25.092 3.072 6.318 1.00 80.88 94 ARG A C 1
ATOM 752 O O . ARG A 1 94 ? -24.272 2.851 7.210 1.00 80.88 94 ARG A O 1
ATOM 759 N N . LYS A 1 95 ? -24.871 2.732 5.041 1.00 83.88 95 LYS A N 1
ATOM 760 C CA . LYS A 1 95 ? -23.634 2.073 4.573 1.00 83.88 95 LYS A CA 1
ATOM 761 C C . LYS A 1 95 ? -22.383 2.911 4.868 1.00 83.88 95 LYS A C 1
ATOM 763 O O . LYS A 1 95 ? -21.378 2.355 5.300 1.00 83.88 95 LYS A O 1
ATOM 768 N N . LYS A 1 96 ? -22.446 4.241 4.745 1.00 86.00 96 LYS A N 1
ATOM 769 C CA . LYS A 1 96 ? -21.321 5.152 5.052 1.00 86.00 96 LYS A CA 1
ATOM 770 C C . LYS A 1 96 ? -20.859 5.106 6.519 1.00 86.00 96 LYS A C 1
ATOM 772 O O . LYS A 1 96 ? -19.701 5.430 6.824 1.00 86.00 96 LYS A O 1
ATOM 777 N N . TYR A 1 97 ? -21.753 4.735 7.432 1.00 90.31 97 TYR A N 1
ATOM 778 C CA . TYR A 1 97 ? -21.461 4.594 8.862 1.00 90.31 97 TYR A CA 1
ATOM 779 C C . TYR A 1 97 ? -21.300 3.136 9.295 1.00 90.31 97 TYR A C 1
ATOM 781 O O . TYR A 1 97 ? -21.039 2.878 10.467 1.00 90.31 97 TYR A O 1
ATOM 789 N N . ALA A 1 98 ? -21.410 2.177 8.374 1.00 91.00 98 ALA A N 1
ATOM 790 C CA . ALA A 1 98 ? -21.092 0.795 8.675 1.00 91.00 98 ALA A CA 1
ATOM 791 C C . ALA A 1 98 ? -19.568 0.646 8.866 1.00 91.00 98 ALA A C 1
ATOM 793 O O . ALA A 1 98 ? -18.786 1.142 8.048 1.00 91.00 98 ALA A O 1
ATOM 794 N N . PRO A 1 99 ? -19.109 -0.015 9.942 1.00 93.31 99 PRO A N 1
ATOM 795 C CA . PRO A 1 99 ? -17.712 -0.372 10.075 1.00 93.31 99 PRO A CA 1
ATOM 796 C C . PRO A 1 99 ? -17.352 -1.406 9.008 1.00 93.31 99 PRO A C 1
ATOM 798 O O . PRO A 1 99 ? -18.061 -2.392 8.820 1.00 93.31 99 PRO A O 1
ATOM 801 N N . TYR A 1 100 ? -16.213 -1.222 8.347 1.00 91.88 100 TYR A N 1
ATOM 802 C CA . TYR A 1 100 ? -15.740 -2.172 7.339 1.00 91.88 100 TYR A CA 1
ATOM 803 C C . TYR A 1 100 ? -15.124 -3.428 7.971 1.00 91.88 100 TYR A C 1
ATOM 805 O O . TYR A 1 100 ? -14.995 -4.459 7.315 1.00 91.88 100 TYR A O 1
ATOM 813 N N . LYS A 1 101 ? -14.717 -3.347 9.247 1.00 93.56 101 LYS A N 1
ATOM 814 C CA . LYS A 1 101 ? -14.257 -4.475 10.070 1.00 93.56 101 LYS A CA 1
ATOM 815 C C . LYS A 1 101 ? -14.594 -4.241 11.536 1.00 93.56 101 LYS A C 1
ATOM 817 O O . LYS A 1 101 ? -14.535 -3.113 12.018 1.00 93.56 101 LYS A O 1
ATOM 822 N N . PHE A 1 102 ? -14.875 -5.307 12.268 1.00 95.06 102 PHE A N 1
ATOM 823 C CA . PHE A 1 102 ? -15.101 -5.263 13.708 1.00 95.06 102 PHE A CA 1
ATOM 824 C C . PHE A 1 102 ? -14.746 -6.607 14.344 1.00 95.06 102 PHE A C 1
ATOM 826 O O . PHE A 1 102 ? -14.690 -7.628 13.664 1.00 95.06 102 PHE A O 1
ATOM 833 N N . SER A 1 103 ? -14.494 -6.599 15.648 1.00 94.75 103 SER A N 1
ATOM 834 C CA . SER A 1 103 ? -14.312 -7.822 16.432 1.00 94.75 103 SER A CA 1
ATOM 835 C C . SER A 1 103 ? -15.651 -8.439 16.832 1.00 94.75 103 SER A C 1
ATOM 837 O O . SER A 1 103 ? -16.574 -7.706 17.194 1.00 94.75 103 SER A O 1
ATOM 839 N N . GLY A 1 104 ? -15.703 -9.766 16.922 1.00 88.56 104 GLY A N 1
ATOM 840 C CA . GLY A 1 104 ? -16.890 -10.502 17.358 1.00 88.56 104 GLY A CA 1
ATOM 841 C C . GLY A 1 104 ? -17.860 -10.801 16.214 1.00 88.56 104 GLY A C 1
ATOM 842 O O . GLY A 1 104 ? -17.537 -10.630 15.044 1.00 88.56 104 GLY A O 1
ATOM 843 N N . LYS A 1 105 ? -19.059 -11.286 16.556 1.00 89.69 105 LYS A N 1
ATOM 844 C CA . LYS A 1 105 ? -20.055 -11.750 15.568 1.00 89.69 105 LYS A CA 1
ATOM 845 C C . LYS A 1 105 ? -20.959 -10.640 15.025 1.00 89.69 105 LYS A C 1
ATOM 847 O O . LYS A 1 105 ? -21.555 -10.803 13.969 1.00 89.69 105 LYS A O 1
ATOM 852 N N . SER A 1 106 ? -21.083 -9.530 15.749 1.00 90.81 106 SER A N 1
ATOM 853 C CA . SER A 1 106 ? -21.972 -8.419 15.403 1.00 90.81 106 SER A CA 1
ATOM 854 C C . SER A 1 106 ? -21.458 -7.106 15.985 1.00 90.81 106 SER A C 1
ATOM 856 O O . SER A 1 106 ? -20.742 -7.105 16.988 1.00 90.81 106 SER A O 1
ATOM 858 N N . TYR A 1 107 ? -21.900 -5.987 15.416 1.00 93.00 107 TYR A N 1
ATOM 859 C CA . TYR A 1 107 ? -21.711 -4.654 15.980 1.00 93.00 107 TYR A CA 1
ATOM 860 C C . TYR A 1 107 ? -23.066 -3.961 16.152 1.00 93.00 107 TYR A C 1
ATOM 862 O O . TYR A 1 107 ? -24.015 -4.231 15.422 1.00 93.00 107 TYR A O 1
ATOM 870 N N . SER A 1 108 ? -23.143 -3.042 17.109 1.00 90.88 108 SER A N 1
ATOM 871 C CA . SER A 1 108 ? -24.244 -2.087 17.232 1.00 90.88 108 SER A CA 1
ATOM 872 C C . SER A 1 108 ? -23.746 -0.694 16.859 1.00 90.88 108 SER A C 1
ATOM 874 O O . SER A 1 108 ? -22.603 -0.344 17.175 1.00 90.88 108 SER A O 1
ATOM 876 N N . PHE A 1 109 ? -24.587 0.097 16.198 1.00 92.94 109 PHE A N 1
ATOM 877 C CA . PHE A 1 109 ? -24.301 1.495 15.890 1.00 92.94 109 PHE A CA 1
ATOM 878 C C . PHE A 1 109 ? -25.520 2.357 16.221 1.00 92.94 109 PHE A C 1
ATOM 880 O O . PHE A 1 109 ? -26.594 2.135 15.659 1.00 92.94 109 PHE A O 1
ATOM 887 N N . ASP A 1 110 ? -25.372 3.310 17.142 1.00 91.12 110 ASP A N 1
ATOM 888 C CA . ASP A 1 110 ? -26.441 4.262 17.459 1.00 91.12 110 ASP A CA 1
ATOM 889 C C . ASP A 1 110 ? -26.396 5.422 16.467 1.00 91.12 110 ASP A C 1
ATOM 891 O O . ASP A 1 110 ? -25.600 6.356 16.582 1.00 91.12 110 ASP A O 1
ATOM 895 N N . PHE A 1 111 ? -27.299 5.377 15.492 1.00 87.25 111 PHE A N 1
ATOM 896 C CA . PHE A 1 111 ? -27.343 6.354 14.414 1.00 87.25 111 PHE A CA 1
ATOM 897 C C . PHE A 1 111 ? -27.643 7.786 14.883 1.00 87.25 111 PHE A C 1
ATOM 899 O O . PHE A 1 111 ? -27.291 8.731 14.183 1.00 87.25 111 PHE A O 1
ATOM 906 N N . LYS A 1 112 ? -28.262 7.988 16.055 1.00 88.25 112 LYS A N 1
ATOM 907 C CA . LYS A 1 112 ? -28.571 9.341 16.549 1.00 88.25 112 LYS A CA 1
ATOM 908 C C . LYS A 1 112 ? -27.351 10.023 17.159 1.00 88.25 112 LYS A C 1
ATOM 910 O O . LYS A 1 112 ? -27.178 11.225 16.980 1.00 88.25 112 LYS A O 1
ATOM 915 N N . GLN A 1 113 ? -26.516 9.274 17.877 1.00 92.25 113 GLN A N 1
ATOM 916 C CA . GLN A 1 113 ? -25.371 9.828 18.606 1.00 92.25 113 GLN A CA 1
ATOM 917 C C . GLN A 1 113 ? -24.045 9.576 17.886 1.00 92.25 113 GLN A C 1
ATOM 919 O O . GLN A 1 113 ? -23.254 10.498 17.684 1.00 92.25 113 GLN A O 1
ATOM 924 N N . GLU A 1 114 ? -23.794 8.341 17.456 1.00 93.06 114 GLU A N 1
ATOM 925 C CA . GLU A 1 114 ? -22.495 7.950 16.908 1.00 93.06 114 GLU A CA 1
ATOM 926 C C . GLU A 1 114 ? -22.267 8.498 15.498 1.00 93.06 114 GLU A C 1
ATOM 928 O O . GLU A 1 114 ? -21.123 8.792 15.156 1.00 93.06 114 GLU A O 1
ATOM 933 N N . LYS A 1 115 ? -23.332 8.732 14.712 1.00 93.12 115 LYS A N 1
ATOM 934 C CA . LYS A 1 115 ? -23.247 9.432 13.412 1.00 93.12 115 LYS A CA 1
ATOM 935 C C . LYS A 1 115 ? -22.529 10.773 13.564 1.00 93.12 115 LYS A C 1
ATOM 937 O O . LYS A 1 115 ? -21.546 11.033 12.874 1.00 93.12 115 LYS A O 1
ATOM 942 N N . VAL A 1 116 ? -22.982 11.580 14.525 1.00 94.19 116 VAL A N 1
ATOM 943 C CA . VAL A 1 116 ? -22.439 12.918 14.798 1.00 94.19 116 VAL A CA 1
ATOM 944 C C . VAL A 1 116 ? -20.966 12.839 15.203 1.00 94.19 116 VAL A C 1
ATOM 946 O O . VAL A 1 116 ? -20.153 13.635 14.740 1.00 94.19 116 VAL A O 1
ATOM 949 N N . ILE A 1 117 ? -20.605 11.850 16.025 1.00 95.31 117 ILE A N 1
ATOM 950 C CA . ILE A 1 117 ? -19.223 11.643 16.477 1.00 95.31 117 ILE A CA 1
ATOM 951 C C . ILE A 1 117 ? -18.322 11.235 15.307 1.00 95.31 117 ILE A C 1
ATOM 953 O O . ILE A 1 117 ? -17.247 11.809 15.136 1.00 95.31 117 ILE A O 1
ATOM 957 N N . VAL A 1 118 ? -18.746 10.269 14.488 1.00 94.25 118 VAL A N 1
ATOM 958 C CA . VAL A 1 118 ? -17.969 9.798 13.332 1.00 94.25 118 VAL A CA 1
ATOM 959 C C . VAL A 1 118 ? -17.772 10.922 12.315 1.00 94.25 118 VAL A C 1
ATOM 961 O O . VAL A 1 118 ? -16.657 11.103 11.826 1.00 94.25 118 VAL A O 1
ATOM 964 N N . ASP A 1 119 ? -18.804 11.718 12.031 1.00 93.62 119 ASP A N 1
ATOM 965 C CA . ASP A 1 119 ? -18.682 12.862 11.122 1.00 93.62 119 ASP A CA 1
ATOM 966 C C . ASP A 1 119 ? -17.753 13.947 11.681 1.00 93.62 119 ASP A C 1
ATOM 968 O O . ASP A 1 119 ? -16.892 14.456 10.960 1.00 93.62 119 ASP A O 1
ATOM 972 N N . ALA A 1 120 ? -17.856 14.265 12.975 1.00 95.88 120 ALA A N 1
ATOM 973 C CA . ALA A 1 120 ? -16.948 15.207 13.622 1.00 95.88 120 ALA A CA 1
ATOM 974 C C . ALA A 1 120 ? -15.487 14.728 13.564 1.00 95.88 120 ALA A C 1
ATOM 976 O O . ALA A 1 120 ? -14.593 15.524 13.268 1.00 95.88 120 ALA A O 1
ATOM 977 N N . LEU A 1 121 ? -15.241 13.431 13.783 1.00 95.88 121 LEU A N 1
ATOM 978 C CA . LEU A 1 121 ? -13.907 12.835 13.689 1.00 95.88 121 LEU A CA 1
ATOM 979 C C . LEU A 1 121 ? -13.353 12.872 12.263 1.00 95.88 121 LEU A C 1
ATOM 981 O O . LEU A 1 121 ? -12.199 13.247 12.094 1.00 95.88 121 LEU A O 1
ATOM 985 N N . ARG A 1 122 ? -14.162 12.559 11.243 1.00 93.62 122 ARG A N 1
ATOM 986 C CA . ARG A 1 122 ? -13.761 12.643 9.824 1.00 93.62 122 ARG A CA 1
ATOM 987 C C . ARG A 1 122 ? -13.438 14.080 9.397 1.00 93.62 122 ARG A C 1
ATOM 989 O O . ARG A 1 122 ? -12.471 14.316 8.679 1.00 93.62 122 ARG A O 1
ATOM 996 N N . ASN A 1 123 ? -14.207 15.059 9.870 1.00 93.38 123 ASN A N 1
ATOM 997 C CA . ASN A 1 123 ? -13.929 16.474 9.601 1.00 93.38 123 ASN A CA 1
ATOM 998 C C . ASN A 1 123 ? -12.649 16.950 10.306 1.00 93.38 123 ASN A C 1
ATOM 1000 O O . ASN A 1 123 ? -11.846 17.686 9.727 1.00 93.38 123 ASN A O 1
ATOM 1004 N N . TRP A 1 124 ? -12.448 16.526 11.556 1.00 94.88 124 TRP A N 1
ATOM 1005 C CA . TRP A 1 124 ? -11.227 16.819 12.302 1.00 94.88 124 TRP A CA 1
ATOM 1006 C C . TRP A 1 124 ? -10.000 16.168 11.658 1.00 94.88 124 TRP A C 1
ATOM 1008 O O . TRP A 1 124 ? -8.970 16.826 11.521 1.00 94.88 124 TRP A O 1
ATOM 1018 N N . GLU A 1 125 ? -10.125 14.911 11.228 1.00 93.88 125 GLU A N 1
ATOM 1019 C CA . GLU A 1 125 ? -9.108 14.165 10.490 1.00 93.88 125 GLU A CA 1
ATOM 1020 C C . GLU A 1 125 ? -8.629 14.985 9.288 1.00 93.88 125 GLU A C 1
ATOM 1022 O O . GLU A 1 125 ? -7.445 15.309 9.202 1.00 93.88 125 GLU A O 1
ATOM 1027 N N . ASP A 1 126 ? -9.542 15.404 8.412 1.00 91.38 126 ASP A N 1
ATOM 1028 C CA . ASP A 1 126 ? -9.204 16.199 7.230 1.00 91.38 126 ASP A CA 1
ATOM 1029 C C . ASP A 1 126 ? -8.417 17.464 7.580 1.00 91.38 126 ASP A C 1
ATOM 1031 O O . ASP A 1 126 ? -7.360 17.734 7.000 1.00 91.38 126 ASP A O 1
ATOM 1035 N N . ALA A 1 127 ? -8.900 18.226 8.562 1.00 93.56 127 ALA A N 1
ATOM 1036 C CA . ALA A 1 127 ? -8.243 19.451 9.004 1.00 93.56 127 ALA A CA 1
ATOM 1037 C C . ALA A 1 127 ? -6.855 19.183 9.614 1.00 93.56 127 ALA A C 1
ATOM 1039 O O . ALA A 1 127 ? -5.924 19.973 9.422 1.00 93.56 127 ALA A O 1
ATOM 1040 N N . PHE A 1 128 ? -6.704 18.073 10.339 1.00 95.00 128 PHE A N 1
ATOM 1041 C CA . PHE A 1 128 ? -5.450 17.665 10.957 1.00 95.00 128 PHE A CA 1
ATOM 1042 C C . PHE A 1 128 ? -4.434 17.210 9.904 1.00 95.00 128 PHE A C 1
ATOM 1044 O O . PHE A 1 128 ? -3.316 17.727 9.846 1.00 95.00 128 PHE A O 1
ATOM 1051 N N . PHE A 1 129 ? -4.805 16.279 9.025 1.00 94.44 129 PHE A N 1
ATOM 1052 C CA . PHE A 1 129 ? -3.894 15.692 8.042 1.00 94.44 129 PHE A CA 1
ATOM 1053 C C . PHE A 1 129 ? -3.445 16.676 6.957 1.00 94.44 129 PHE A C 1
ATOM 1055 O O . PHE A 1 129 ? -2.355 16.504 6.406 1.00 94.44 129 PHE A O 1
ATOM 1062 N N . GLN A 1 130 ? -4.204 17.745 6.709 1.00 93.50 130 GLN A N 1
ATOM 1063 C CA . GLN A 1 130 ? -3.785 18.863 5.857 1.00 93.50 130 GLN A CA 1
ATOM 1064 C C . GLN A 1 130 ? -2.648 19.713 6.452 1.00 93.50 130 GLN A C 1
ATOM 1066 O O . GLN A 1 130 ? -1.993 20.450 5.717 1.00 93.50 130 GLN A O 1
ATOM 1071 N N . LYS A 1 131 ? -2.394 19.641 7.765 1.00 93.12 131 LYS A N 1
ATOM 1072 C CA . LYS A 1 131 ? -1.389 20.475 8.459 1.00 93.12 131 LYS A CA 1
ATOM 1073 C C . LYS A 1 131 ? -0.278 19.659 9.123 1.00 93.12 131 LYS A C 1
ATOM 1075 O O . LYS A 1 131 ? 0.814 20.167 9.369 1.00 93.12 131 LYS A O 1
ATOM 1080 N N . SER A 1 132 ? -0.520 18.378 9.380 1.00 91.81 132 SER A N 1
ATOM 1081 C CA . SER A 1 132 ? 0.337 17.540 10.224 1.00 91.81 132 SER A CA 1
ATOM 1082 C C . SER A 1 132 ? 1.388 16.722 9.467 1.00 91.81 132 SER A C 1
ATOM 1084 O O . SER A 1 132 ? 1.844 15.706 9.975 1.00 91.81 132 SER A O 1
ATOM 1086 N N . ALA A 1 133 ? 1.837 17.140 8.279 1.00 92.38 133 ALA A N 1
ATOM 1087 C CA . ALA A 1 133 ? 2.875 16.413 7.529 1.00 92.38 133 ALA A CA 1
ATOM 1088 C C . ALA A 1 133 ? 4.167 16.185 8.349 1.00 92.38 133 ALA A C 1
ATOM 1090 O O . ALA A 1 133 ? 4.809 15.137 8.254 1.00 92.38 133 ALA A O 1
ATOM 1091 N N . TRP A 1 134 ? 4.519 17.146 9.210 1.00 93.31 134 TRP A N 1
ATOM 1092 C CA . TRP A 1 134 ? 5.724 17.126 10.041 1.00 93.31 134 TRP A CA 1
ATOM 1093 C C . TRP A 1 134 ? 5.802 15.925 11.000 1.00 93.31 134 TRP A C 1
ATOM 1095 O O . TRP A 1 134 ? 6.902 15.428 11.252 1.00 93.31 134 TRP A O 1
ATOM 1105 N N . ILE A 1 135 ? 4.669 15.423 11.516 1.00 93.81 135 ILE A N 1
ATOM 1106 C CA . ILE A 1 135 ? 4.679 14.320 12.489 1.00 93.81 135 ILE A CA 1
ATOM 1107 C C . ILE A 1 135 ? 5.156 13.025 11.830 1.00 93.81 135 ILE A C 1
ATOM 1109 O O . ILE A 1 135 ? 5.975 12.304 12.395 1.00 93.81 135 ILE A O 1
ATOM 1113 N N . PHE A 1 136 ? 4.715 12.765 10.598 1.00 94.06 136 PHE A N 1
ATOM 1114 C CA . PHE A 1 136 ? 5.069 11.556 9.855 1.00 94.06 136 PHE A CA 1
ATOM 1115 C C . PHE A 1 136 ? 6.532 11.564 9.428 1.00 94.06 136 PHE A C 1
ATOM 1117 O O . PHE A 1 136 ? 7.182 10.521 9.479 1.00 94.06 136 PHE A O 1
ATOM 1124 N N . LYS A 1 137 ? 7.066 12.748 9.107 1.00 94.56 137 LYS A N 1
ATOM 1125 C CA . LYS A 1 137 ? 8.500 12.942 8.867 1.00 94.56 137 LYS A CA 1
ATOM 1126 C C . LYS A 1 137 ? 9.316 12.663 10.126 1.00 94.56 137 LYS A C 1
ATOM 1128 O O . LYS A 1 137 ? 10.262 11.896 10.069 1.00 94.56 137 LYS A O 1
ATOM 1133 N N . LYS A 1 138 ? 8.918 13.212 11.280 1.00 94.50 138 LYS A N 1
ATOM 1134 C CA . LYS A 1 138 ? 9.620 12.993 12.559 1.00 94.50 138 LYS A CA 1
ATOM 1135 C C . LYS A 1 138 ? 9.614 11.523 12.997 1.00 94.50 138 LYS A C 1
ATOM 1137 O O . LYS A 1 138 ? 10.547 11.077 13.656 1.00 94.50 138 LYS A O 1
ATOM 1142 N N . MET A 1 139 ? 8.553 10.786 12.673 1.00 93.62 139 MET A N 1
ATOM 1143 C CA . MET A 1 139 ? 8.419 9.370 13.025 1.00 93.62 139 MET A CA 1
ATOM 1144 C C . MET A 1 139 ? 9.167 8.417 12.087 1.00 93.62 139 MET A C 1
ATOM 1146 O O . MET A 1 139 ? 9.224 7.232 12.402 1.00 93.62 139 MET A O 1
ATOM 1150 N N . SER A 1 140 ? 9.707 8.899 10.965 1.00 95.00 140 SER A N 1
ATOM 1151 C CA . SER A 1 140 ? 10.327 8.064 9.931 1.00 95.00 140 SER A CA 1
ATOM 1152 C C . SER A 1 140 ? 11.787 8.460 9.719 1.00 95.00 140 SER A C 1
ATOM 1154 O O . SER A 1 140 ? 12.155 9.620 9.894 1.00 95.00 140 SER A O 1
ATOM 1156 N N . LYS A 1 141 ? 12.634 7.507 9.334 1.00 94.06 141 LYS A N 1
ATOM 1157 C CA . LYS A 1 141 ? 14.005 7.792 8.904 1.00 94.06 141 LYS A CA 1
ATOM 1158 C C . LYS A 1 141 ? 14.043 8.060 7.391 1.00 94.06 141 LYS A C 1
ATOM 1160 O O . LYS A 1 141 ? 13.388 7.326 6.652 1.00 94.06 141 LYS A O 1
ATOM 1165 N N . PRO A 1 142 ? 14.806 9.065 6.921 1.00 94.06 142 PRO A N 1
ATOM 1166 C CA . PRO A 1 142 ? 15.010 9.286 5.493 1.00 94.06 142 PRO A CA 1
ATOM 1167 C C . PRO A 1 142 ? 15.991 8.264 4.904 1.00 94.06 142 PRO A C 1
ATOM 1169 O O . PRO A 1 142 ? 17.006 7.944 5.529 1.00 94.06 142 PRO A O 1
ATOM 1172 N N . LEU A 1 143 ? 15.723 7.794 3.689 1.00 93.44 143 LEU A N 1
ATOM 1173 C CA . LEU A 1 143 ? 16.493 6.763 2.989 1.00 93.44 143 LEU A CA 1
ATOM 1174 C C . LEU A 1 143 ? 17.954 7.164 2.761 1.00 93.44 143 LEU A C 1
ATOM 1176 O O . LEU A 1 143 ? 18.851 6.360 3.003 1.00 93.44 143 LEU A O 1
ATOM 1180 N N . GLY A 1 144 ? 18.224 8.414 2.380 1.00 89.56 144 GLY A N 1
ATOM 1181 C CA . GLY A 1 144 ? 19.590 8.890 2.148 1.00 89.56 144 GLY A CA 1
ATOM 1182 C C . GLY A 1 144 ? 20.464 8.932 3.399 1.00 89.56 144 GLY A C 1
ATOM 1183 O O . GLY A 1 144 ? 21.685 8.860 3.299 1.00 89.56 144 GLY A O 1
ATOM 1184 N N . SER A 1 145 ? 19.861 8.956 4.592 1.00 88.88 145 SER A N 1
ATOM 1185 C CA . SER A 1 145 ? 20.629 8.836 5.836 1.00 88.88 145 SER A CA 1
ATOM 1186 C C . SER A 1 145 ? 21.085 7.406 6.126 1.00 88.88 145 SER A C 1
ATOM 1188 O O . SER A 1 145 ? 21.993 7.220 6.926 1.00 88.88 145 SER A O 1
ATOM 1190 N N . LEU A 1 146 ? 20.495 6.394 5.479 1.00 88.00 146 LEU A N 1
ATOM 1191 C CA . LEU A 1 146 ? 20.714 4.997 5.851 1.00 88.00 146 LEU A CA 1
ATOM 1192 C C . LEU A 1 146 ? 22.042 4.410 5.355 1.00 88.00 146 LEU A C 1
ATOM 1194 O O . LEU A 1 146 ? 22.560 3.494 5.979 1.00 88.00 146 LEU A O 1
ATOM 1198 N N . LYS A 1 147 ? 22.620 4.911 4.258 1.00 75.44 147 LYS A N 1
ATOM 1199 C CA . LYS A 1 147 ? 23.894 4.377 3.730 1.00 75.44 147 LYS A CA 1
ATOM 1200 C C . LYS A 1 147 ? 25.086 4.661 4.646 1.00 75.44 147 LYS A C 1
ATOM 1202 O O . LYS A 1 147 ? 26.006 3.858 4.729 1.00 75.44 147 LYS A O 1
ATOM 1207 N N . ASN A 1 148 ? 25.052 5.807 5.322 1.00 71.12 148 ASN A N 1
ATOM 1208 C CA . ASN A 1 148 ? 26.199 6.372 6.031 1.00 71.12 148 ASN A CA 1
ATOM 1209 C C . ASN A 1 148 ? 25.958 6.508 7.539 1.00 71.12 148 ASN A C 1
ATOM 1211 O O . ASN A 1 148 ? 26.714 7.211 8.202 1.00 71.12 148 ASN A O 1
ATOM 1215 N N . ASP A 1 149 ? 24.895 5.911 8.088 1.00 71.19 149 ASP A N 1
ATOM 1216 C CA . ASP A 1 149 ? 24.606 5.979 9.524 1.00 71.19 149 ASP A CA 1
ATOM 1217 C C . ASP A 1 149 ? 25.378 4.858 10.248 1.00 71.19 149 ASP A C 1
ATOM 1219 O O . ASP A 1 149 ? 24.939 3.705 10.229 1.00 71.19 149 ASP A O 1
ATOM 1223 N N . PRO A 1 150 ? 26.504 5.164 10.933 1.00 62.66 150 PRO A N 1
ATOM 1224 C CA . PRO A 1 150 ? 27.300 4.167 11.653 1.00 62.66 150 PRO A CA 1
ATOM 1225 C C . PRO A 1 150 ? 26.545 3.568 12.850 1.00 62.66 150 PRO A C 1
ATOM 1227 O O . PRO A 1 150 ? 27.055 2.671 13.515 1.00 62.66 150 PRO A O 1
ATOM 1230 N N . LYS A 1 151 ? 25.345 4.082 13.163 1.00 64.00 151 LYS A N 1
ATOM 1231 C CA . LYS A 1 151 ? 24.456 3.592 14.222 1.00 64.00 151 LYS A CA 1
ATOM 1232 C C . LYS A 1 151 ? 23.307 2.737 13.684 1.00 64.00 151 LYS A C 1
ATOM 1234 O O . LYS A 1 151 ? 22.378 2.449 14.450 1.00 64.00 151 LYS A O 1
ATOM 1239 N N . ILE A 1 152 ? 23.312 2.361 12.402 1.00 67.81 152 ILE A N 1
ATOM 1240 C CA . ILE A 1 152 ? 22.420 1.307 11.906 1.00 67.81 152 ILE A CA 1
ATOM 1241 C C . ILE A 1 152 ? 22.957 -0.023 12.411 1.00 67.81 152 ILE A C 1
ATOM 1243 O O . ILE A 1 152 ? 23.744 -0.717 11.784 1.00 67.81 152 ILE A O 1
ATOM 1247 N N . ASP A 1 153 ? 22.531 -0.319 13.627 1.00 67.00 153 ASP A N 1
ATOM 1248 C CA . ASP A 1 153 ? 22.566 -1.641 14.213 1.00 67.00 153 ASP A CA 1
ATOM 1249 C C . ASP A 1 153 ? 21.536 -2.512 13.475 1.00 67.00 153 ASP A C 1
ATOM 1251 O O . ASP A 1 153 ? 20.381 -2.099 13.315 1.00 67.00 153 ASP A O 1
ATOM 1255 N N . GLU A 1 154 ? 21.939 -3.708 13.036 1.00 66.75 154 GLU A N 1
ATOM 1256 C CA . GLU A 1 154 ? 21.067 -4.707 12.398 1.00 66.75 154 GLU A CA 1
ATOM 1257 C C . GLU A 1 154 ? 19.804 -5.004 13.220 1.00 66.75 154 GLU A C 1
ATOM 1259 O O . GLU A 1 154 ? 18.777 -5.417 12.680 1.00 66.75 154 GLU A O 1
ATOM 1264 N N . SER A 1 155 ? 19.851 -4.789 14.535 1.00 70.31 155 SER A N 1
ATOM 1265 C CA . SER A 1 155 ? 18.729 -5.041 15.432 1.00 70.31 155 SER A CA 1
ATOM 1266 C C . SER A 1 155 ? 17.736 -3.877 15.525 1.00 70.31 155 SER A C 1
ATOM 1268 O O . SER A 1 155 ? 16.585 -4.080 15.937 1.00 70.31 155 SER A O 1
ATOM 1270 N N . LYS A 1 156 ? 18.134 -2.658 15.135 1.00 84.56 156 LYS A N 1
ATOM 1271 C CA . LYS A 1 156 ? 17.351 -1.450 15.401 1.00 84.56 156 LYS A CA 1
ATOM 1272 C C . LYS A 1 156 ? 16.339 -1.168 14.300 1.00 84.56 156 LYS A C 1
ATOM 1274 O O . LYS A 1 156 ? 16.662 -0.714 13.207 1.00 84.56 156 LYS A O 1
ATOM 1279 N N . GLU A 1 157 ? 15.076 -1.343 14.658 1.00 91.44 157 GLU A N 1
ATOM 1280 C CA . GLU A 1 157 ? 13.947 -1.060 13.782 1.00 91.44 157 GLU A CA 1
ATOM 1281 C C . GLU A 1 157 ? 13.694 0.439 13.623 1.00 91.44 157 GLU A C 1
ATOM 1283 O O . GLU A 1 157 ? 13.849 1.238 14.555 1.00 91.44 157 GLU A O 1
ATOM 1288 N N . PHE A 1 158 ? 13.240 0.810 12.433 1.00 93.62 158 PHE A N 1
ATOM 1289 C CA . PHE A 1 158 ? 12.782 2.156 12.125 1.00 93.62 158 PHE A CA 1
ATOM 1290 C C . PHE A 1 158 ? 11.592 2.113 11.168 1.00 93.62 158 PHE A C 1
ATOM 1292 O O . PHE A 1 158 ? 11.239 1.064 10.625 1.00 93.62 158 PHE A O 1
ATOM 1299 N N . ASP A 1 159 ? 10.969 3.273 10.984 1.00 96.94 159 ASP A N 1
ATOM 1300 C CA . ASP A 1 159 ? 9.873 3.458 10.043 1.00 96.94 159 ASP A CA 1
ATOM 1301 C C . ASP A 1 159 ? 10.359 4.262 8.835 1.00 96.94 159 ASP A C 1
ATOM 1303 O O . ASP A 1 159 ? 11.278 5.077 8.943 1.00 96.94 159 ASP A O 1
ATOM 1307 N N . LEU A 1 160 ? 9.711 4.056 7.696 1.00 97.31 160 LEU A N 1
ATOM 1308 C CA . LEU A 1 160 ? 9.962 4.746 6.438 1.00 97.31 160 LEU A CA 1
ATOM 1309 C C . LEU A 1 160 ? 8.709 5.473 5.968 1.00 97.31 160 LEU A C 1
ATOM 1311 O O . LEU A 1 160 ? 7.587 5.040 6.237 1.00 97.31 160 LEU A O 1
ATOM 1315 N N . LEU A 1 161 ? 8.916 6.540 5.205 1.00 97.56 161 LEU A N 1
ATOM 1316 C CA . LEU A 1 161 ? 7.872 7.292 4.524 1.00 97.56 161 LEU A CA 1
ATOM 1317 C C . LEU A 1 161 ? 8.300 7.491 3.071 1.00 97.56 161 LEU A C 1
ATOM 1319 O O . LEU A 1 161 ? 9.250 8.224 2.811 1.00 97.56 161 LEU A O 1
ATOM 1323 N N . VAL A 1 162 ? 7.630 6.805 2.148 1.00 97.50 162 VAL A N 1
ATOM 1324 C CA . VAL A 1 162 ? 8.111 6.627 0.771 1.00 97.50 162 VAL A CA 1
ATOM 1325 C C . VAL A 1 162 ? 6.975 6.684 -0.247 1.00 97.50 162 VAL A C 1
ATOM 1327 O O . VAL A 1 162 ? 5.816 6.426 0.080 1.00 97.50 162 VAL A O 1
ATOM 1330 N N . LYS A 1 163 ? 7.331 6.986 -1.494 1.00 96.44 163 LYS A N 1
ATOM 1331 C CA . LYS A 1 163 ? 6.529 6.767 -2.700 1.00 96.44 163 LYS A CA 1
ATOM 1332 C C . LYS A 1 163 ? 6.899 5.407 -3.291 1.00 96.44 163 LYS A C 1
ATOM 1334 O O . LYS A 1 163 ? 8.086 5.108 -3.434 1.00 96.44 163 LYS A O 1
ATOM 1339 N N . ILE A 1 164 ? 5.902 4.595 -3.636 1.00 95.75 164 ILE A N 1
ATOM 1340 C CA . ILE A 1 164 ? 6.100 3.395 -4.455 1.00 95.75 164 ILE A CA 1
ATOM 1341 C C . ILE A 1 164 ? 6.275 3.858 -5.898 1.00 95.75 164 ILE A C 1
ATOM 1343 O O . ILE A 1 164 ? 5.369 4.462 -6.460 1.00 95.75 164 ILE A O 1
ATOM 1347 N N . LEU A 1 165 ? 7.426 3.589 -6.503 1.00 92.12 165 LEU A N 1
ATOM 1348 C CA . LEU A 1 165 ? 7.663 3.903 -7.911 1.00 92.12 165 LEU A CA 1
ATOM 1349 C C . LEU A 1 165 ? 7.152 2.773 -8.800 1.00 92.12 165 LEU A C 1
ATOM 1351 O O . LEU A 1 165 ? 6.342 3.000 -9.693 1.00 92.12 165 LEU A O 1
ATOM 1355 N N . LYS A 1 166 ? 7.578 1.544 -8.494 1.00 89.75 166 LYS A N 1
ATOM 1356 C CA . LYS A 1 166 ? 7.220 0.341 -9.246 1.00 89.75 166 LYS A CA 1
ATOM 1357 C C . LYS A 1 166 ? 6.967 -0.843 -8.348 1.00 89.75 166 LYS A C 1
ATOM 1359 O O . LYS A 1 166 ? 7.540 -0.957 -7.263 1.00 89.75 166 LYS A O 1
ATOM 1364 N N . ILE A 1 167 ? 6.137 -1.740 -8.860 1.00 91.94 167 ILE A N 1
ATOM 1365 C CA . ILE A 1 167 ? 5.820 -3.022 -8.245 1.00 91.94 167 ILE A CA 1
ATOM 1366 C C . ILE A 1 167 ? 6.172 -4.108 -9.251 1.00 91.94 167 ILE A C 1
ATOM 1368 O O . ILE A 1 167 ? 5.617 -4.128 -10.347 1.00 91.94 167 ILE A O 1
ATOM 1372 N N . PHE A 1 168 ? 7.081 -5.004 -8.887 1.00 90.62 168 PHE A N 1
ATOM 1373 C CA . PHE A 1 168 ? 7.455 -6.163 -9.689 1.00 90.62 168 PHE A CA 1
ATOM 1374 C C . PHE A 1 168 ? 6.972 -7.436 -9.009 1.00 90.62 168 PHE A C 1
ATOM 1376 O O . PHE A 1 168 ? 7.147 -7.618 -7.804 1.00 90.62 168 PHE A O 1
ATOM 1383 N N . GLU A 1 169 ? 6.374 -8.329 -9.789 1.00 89.38 169 GLU A N 1
ATOM 1384 C CA . GLU A 1 169 ? 6.111 -9.691 -9.348 1.00 89.38 169 GLU A CA 1
ATOM 1385 C C . GLU A 1 169 ? 7.434 -10.455 -9.371 1.00 89.38 169 GLU A C 1
ATOM 1387 O O . GLU A 1 169 ? 8.018 -10.656 -10.433 1.00 89.38 169 GLU A O 1
ATOM 1392 N N . LYS A 1 170 ? 7.948 -10.794 -8.184 1.00 87.75 170 LYS A N 1
ATOM 1393 C CA . LYS A 1 170 ? 9.224 -11.505 -8.052 1.00 87.75 170 LYS A CA 1
ATOM 1394 C C . LYS A 1 170 ? 9.022 -13.014 -8.158 1.00 87.75 170 LYS A C 1
ATOM 1396 O O . LYS A 1 170 ? 9.807 -13.701 -8.799 1.00 87.75 170 LYS A O 1
ATOM 1401 N N . ASP A 1 171 ? 7.978 -13.505 -7.505 1.00 89.00 171 ASP A N 1
ATOM 1402 C CA . ASP A 1 171 ? 7.520 -14.891 -7.530 1.00 89.00 171 ASP A CA 1
ATOM 1403 C C . ASP A 1 171 ? 6.012 -14.923 -7.222 1.00 89.00 171 ASP A C 1
ATOM 1405 O O . ASP A 1 171 ? 5.380 -13.873 -7.062 1.00 89.00 171 ASP A O 1
ATOM 1409 N N . ASP A 1 172 ? 5.415 -16.110 -7.114 1.00 87.50 172 ASP A N 1
ATOM 1410 C CA . ASP A 1 172 ? 3.977 -16.276 -6.869 1.00 87.50 172 ASP A CA 1
ATOM 1411 C C . ASP A 1 172 ? 3.492 -15.695 -5.537 1.00 87.50 172 ASP A C 1
ATOM 1413 O O . ASP A 1 172 ? 2.325 -15.314 -5.428 1.00 87.50 172 ASP A O 1
ATOM 1417 N N . TYR A 1 173 ? 4.375 -15.522 -4.555 1.00 91.94 173 TYR A N 1
ATOM 1418 C CA . TYR A 1 173 ? 4.029 -15.118 -3.194 1.00 91.94 173 TYR A CA 1
ATOM 1419 C C . TYR A 1 173 ? 4.556 -13.734 -2.813 1.00 91.94 173 TYR A C 1
ATOM 1421 O O . TYR A 1 173 ? 4.064 -13.144 -1.844 1.00 91.94 173 TYR A O 1
ATOM 1429 N N . SER A 1 174 ? 5.524 -13.195 -3.552 1.00 94.62 174 SER A N 1
ATOM 1430 C CA . SER A 1 174 ? 6.247 -11.980 -3.197 1.00 94.62 174 SER A CA 1
ATOM 1431 C C . SER A 1 174 ? 6.254 -10.921 -4.301 1.00 94.62 174 SER A C 1
ATOM 1433 O O . SER A 1 174 ? 6.215 -11.201 -5.501 1.00 94.62 174 SER A O 1
ATOM 1435 N N . LEU A 1 175 ? 6.271 -9.663 -3.864 1.00 94.62 175 LEU A N 1
ATOM 1436 C CA . LEU A 1 175 ? 6.452 -8.487 -4.709 1.00 94.62 175 LEU A CA 1
ATOM 1437 C C . LEU A 1 175 ? 7.769 -7.820 -4.337 1.00 94.62 175 LEU A C 1
ATOM 1439 O O . LEU A 1 175 ? 8.066 -7.669 -3.151 1.00 94.62 175 LEU A O 1
ATOM 1443 N N . GLU A 1 176 ? 8.522 -7.367 -5.331 1.00 94.75 176 GLU A N 1
ATOM 1444 C CA . GLU A 1 176 ? 9.627 -6.430 -5.141 1.00 94.75 176 GLU A CA 1
ATOM 1445 C C . GLU A 1 176 ? 9.120 -5.017 -5.454 1.00 94.75 176 GLU A C 1
ATOM 1447 O O . GLU A 1 176 ? 8.690 -4.726 -6.571 1.00 94.75 176 GLU A O 1
ATOM 1452 N N . LEU A 1 177 ? 9.134 -4.133 -4.457 1.00 95.88 177 LEU A N 1
ATOM 1453 C CA . LEU A 1 177 ? 8.777 -2.728 -4.627 1.00 95.88 177 LEU A CA 1
ATOM 1454 C C . LEU A 1 177 ? 10.040 -1.888 -4.775 1.00 95.88 177 LEU A C 1
ATOM 1456 O O . LEU A 1 177 ? 10.981 -2.031 -3.988 1.00 95.88 177 LEU A O 1
ATOM 1460 N N . ARG A 1 178 ? 10.011 -0.948 -5.718 1.00 93.75 178 ARG A N 1
ATOM 1461 C CA . ARG A 1 178 ? 10.957 0.170 -5.779 1.00 93.75 178 ARG A CA 1
ATOM 1462 C C . ARG A 1 178 ? 10.366 1.353 -5.040 1.00 93.75 178 ARG A C 1
ATOM 1464 O O . ARG A 1 178 ? 9.254 1.783 -5.351 1.00 93.75 178 ARG A O 1
ATOM 1471 N N . ILE A 1 179 ? 11.101 1.870 -4.066 1.00 95.69 179 ILE A N 1
ATOM 1472 C CA . ILE A 1 179 ? 10.648 2.941 -3.182 1.00 95.69 179 ILE A CA 1
ATOM 1473 C C . ILE A 1 179 ? 11.648 4.096 -3.168 1.00 95.69 179 ILE A C 1
ATOM 1475 O O . ILE A 1 179 ? 12.859 3.888 -3.253 1.00 95.69 179 ILE A O 1
ATOM 1479 N N . LYS A 1 180 ? 11.126 5.318 -3.054 1.00 94.88 180 LYS A N 1
ATOM 1480 C CA . LYS A 1 180 ? 11.907 6.561 -2.997 1.00 94.88 180 LYS A CA 1
ATOM 1481 C C . LYS A 1 180 ? 11.270 7.520 -1.996 1.00 94.88 180 LYS A C 1
ATOM 1483 O O . LYS A 1 180 ? 10.054 7.498 -1.801 1.00 94.88 180 LYS A O 1
ATOM 1488 N N . ASP A 1 181 ? 12.070 8.336 -1.328 1.00 94.56 181 ASP A N 1
ATOM 1489 C CA . ASP A 1 181 ? 11.596 9.338 -0.369 1.00 94.56 181 ASP A CA 1
ATOM 1490 C C . ASP A 1 181 ? 12.039 10.754 -0.772 1.00 94.56 181 ASP A C 1
ATOM 1492 O O . ASP A 1 181 ? 12.557 10.976 -1.864 1.00 94.56 181 ASP A O 1
ATOM 1496 N N . LEU A 1 182 ? 11.860 11.721 0.131 1.00 93.19 182 LEU A N 1
ATOM 1497 C CA . LEU A 1 182 ? 12.262 13.116 -0.078 1.00 93.19 182 LEU A CA 1
ATOM 1498 C C . LEU A 1 182 ? 13.779 13.329 -0.220 1.00 93.19 182 LEU A C 1
ATOM 1500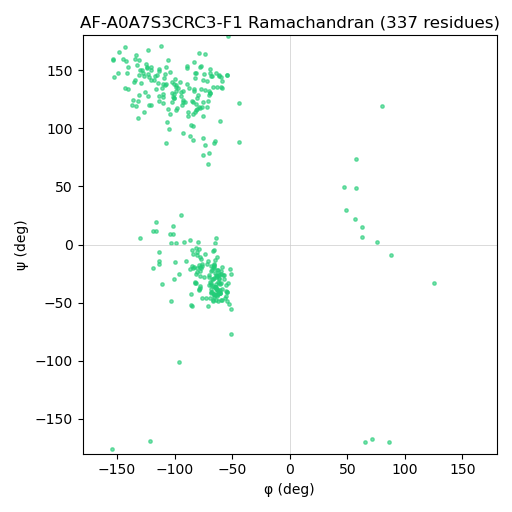 O O . LEU A 1 182 ? 14.186 14.414 -0.623 1.00 93.19 182 LEU A O 1
ATOM 1504 N N . SER A 1 183 ? 14.615 12.343 0.121 1.00 91.94 183 SER A N 1
ATOM 1505 C CA . SER A 1 183 ? 16.055 12.400 -0.161 1.00 91.94 183 SER A CA 1
ATOM 1506 C C . SER A 1 183 ? 16.392 12.002 -1.599 1.00 91.94 183 SER A C 1
ATOM 1508 O O . SER A 1 183 ? 17.553 12.061 -1.986 1.00 91.94 183 SER A O 1
ATOM 1510 N N . ASN A 1 184 ? 15.384 11.604 -2.384 1.00 89.19 184 ASN A N 1
ATOM 1511 C CA . ASN A 1 184 ? 15.513 11.092 -3.744 1.00 89.19 184 ASN A CA 1
ATOM 1512 C C . ASN A 1 184 ? 16.448 9.872 -3.871 1.00 89.19 184 ASN A C 1
ATOM 1514 O O . ASN A 1 184 ? 16.898 9.532 -4.962 1.00 89.19 184 ASN A O 1
ATOM 1518 N N . GLU A 1 185 ? 16.672 9.153 -2.773 1.00 88.56 185 GLU A N 1
ATOM 1519 C CA . GLU A 1 185 ? 17.417 7.897 -2.764 1.00 88.56 185 GLU A CA 1
ATOM 1520 C C . GLU A 1 185 ? 16.498 6.710 -3.040 1.00 88.56 185 GLU A C 1
ATOM 1522 O O . GLU A 1 185 ? 15.406 6.600 -2.477 1.00 88.56 185 GLU A O 1
ATOM 1527 N N . MET A 1 186 ? 16.953 5.811 -3.913 1.00 89.56 186 MET A N 1
ATOM 1528 C CA . MET A 1 186 ? 16.174 4.666 -4.378 1.00 89.56 186 MET A CA 1
A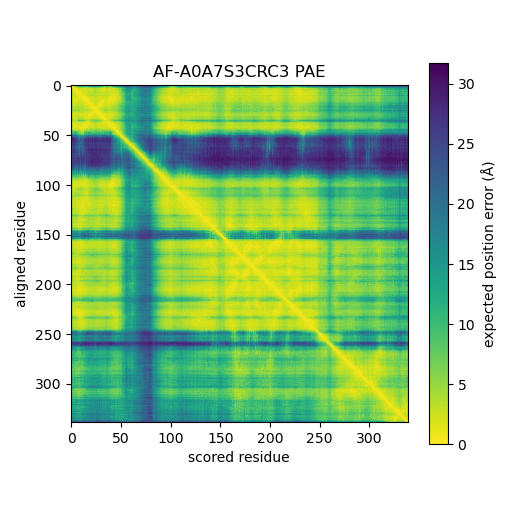TOM 1529 C C . MET A 1 186 ? 16.582 3.387 -3.643 1.00 89.56 186 MET A C 1
ATOM 1531 O O . MET A 1 186 ? 17.768 3.062 -3.515 1.00 89.56 186 MET A O 1
ATOM 1535 N N . TRP A 1 187 ? 15.570 2.691 -3.129 1.00 93.31 187 TRP A N 1
ATOM 1536 C CA . TRP A 1 187 ? 15.698 1.467 -2.345 1.00 93.31 187 TRP A CA 1
ATOM 1537 C C . TRP A 1 187 ? 14.691 0.417 -2.818 1.00 93.31 187 TRP A C 1
ATOM 1539 O O . TRP A 1 187 ? 13.664 0.732 -3.421 1.00 93.31 187 TRP A O 1
ATOM 1549 N N . PHE A 1 188 ? 14.976 -0.842 -2.501 1.00 94.25 188 PHE A N 1
ATOM 1550 C CA . PHE A 1 188 ? 14.132 -1.987 -2.829 1.00 94.25 188 PHE A CA 1
ATOM 1551 C C . PHE A 1 188 ? 13.592 -2.631 -1.557 1.00 94.25 188 PHE A C 1
ATOM 1553 O O . PHE A 1 188 ? 14.287 -2.697 -0.543 1.00 94.25 188 PHE A O 1
ATOM 1560 N N . ILE A 1 189 ? 12.374 -3.155 -1.605 1.00 96.06 189 ILE A N 1
ATOM 1561 C CA . ILE A 1 189 ? 11.799 -3.940 -0.509 1.00 96.06 189 ILE A CA 1
ATOM 1562 C C . ILE A 1 189 ? 11.019 -5.120 -1.076 1.00 96.06 189 ILE A C 1
ATOM 1564 O O . ILE A 1 189 ? 10.240 -4.959 -2.012 1.00 96.06 189 ILE A O 1
ATOM 1568 N N . VAL A 1 190 ? 11.221 -6.309 -0.509 1.00 95.50 190 VAL A N 1
ATOM 1569 C CA . VAL A 1 190 ? 10.463 -7.508 -0.886 1.00 95.50 190 VAL A CA 1
ATOM 1570 C C . VAL A 1 190 ? 9.379 -7.755 0.151 1.00 95.50 190 VAL A C 1
ATOM 1572 O O . VAL A 1 190 ? 9.666 -7.846 1.344 1.00 95.50 190 VAL A O 1
ATOM 1575 N N . ILE A 1 191 ? 8.133 -7.866 -0.303 1.00 96.62 191 ILE A N 1
ATOM 1576 C CA . ILE A 1 191 ? 6.960 -8.003 0.560 1.00 96.62 191 ILE A CA 1
ATOM 1577 C C . ILE A 1 191 ? 6.094 -9.206 0.154 1.00 96.62 191 ILE A C 1
ATOM 1579 O O . ILE A 1 191 ? 6.022 -9.526 -1.030 1.00 96.62 191 ILE A O 1
ATOM 1583 N N . PRO A 1 192 ? 5.377 -9.861 1.087 1.00 95.19 192 PRO A N 1
ATOM 1584 C CA . PRO A 1 192 ? 4.400 -10.890 0.734 1.00 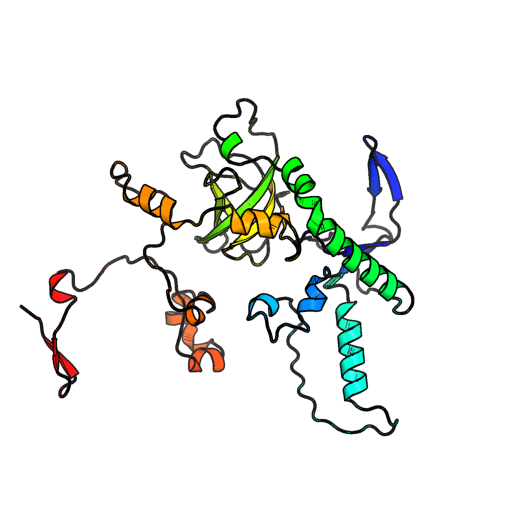95.19 192 PRO A CA 1
ATOM 1585 C C . PRO A 1 192 ? 3.129 -10.282 0.120 1.00 95.19 192 PRO A C 1
ATOM 1587 O O . PRO A 1 192 ? 2.544 -9.367 0.709 1.00 95.19 192 PRO A O 1
ATOM 1590 N N . LYS A 1 193 ? 2.645 -10.842 -0.998 1.00 90.62 193 LYS A N 1
ATOM 1591 C CA . LYS A 1 193 ? 1.445 -10.379 -1.729 1.00 90.62 193 LYS A CA 1
ATOM 1592 C C . LYS A 1 193 ? 0.194 -10.311 -0.856 1.00 90.62 193 LYS A C 1
ATOM 1594 O O . LYS A 1 193 ? -0.543 -9.331 -0.883 1.00 90.62 193 LYS A O 1
ATOM 1599 N N . LEU A 1 194 ? -0.041 -11.343 -0.047 1.00 89.19 194 LEU A N 1
ATOM 1600 C CA . LEU A 1 194 ? -1.300 -11.492 0.693 1.00 89.19 194 LEU A CA 1
ATOM 1601 C C . LEU A 1 194 ? -1.364 -10.654 1.982 1.00 89.19 194 LEU A C 1
ATOM 1603 O O . LEU A 1 194 ? -2.452 -10.375 2.488 1.00 89.19 194 LEU A O 1
ATOM 1607 N N . LYS A 1 195 ? -0.218 -10.226 2.529 1.00 92.00 195 LYS A N 1
ATOM 1608 C CA . LYS A 1 195 ? -0.163 -9.598 3.860 1.00 92.00 195 LYS A CA 1
ATOM 1609 C C . LYS A 1 195 ? -0.670 -8.152 3.848 1.00 92.00 195 LYS A C 1
ATOM 1611 O O . LYS A 1 195 ? -1.453 -7.760 4.716 1.00 92.00 195 LYS A O 1
ATOM 1616 N N . PHE A 1 196 ? -0.232 -7.356 2.875 1.00 91.06 196 PHE A N 1
ATOM 1617 C CA . PHE A 1 196 ? -0.382 -5.895 2.912 1.00 91.06 196 PHE A CA 1
ATOM 1618 C C . PHE A 1 196 ? -1.571 -5.352 2.110 1.00 91.06 196 PHE A C 1
ATOM 1620 O O . PHE A 1 196 ? -1.838 -4.152 2.136 1.00 91.06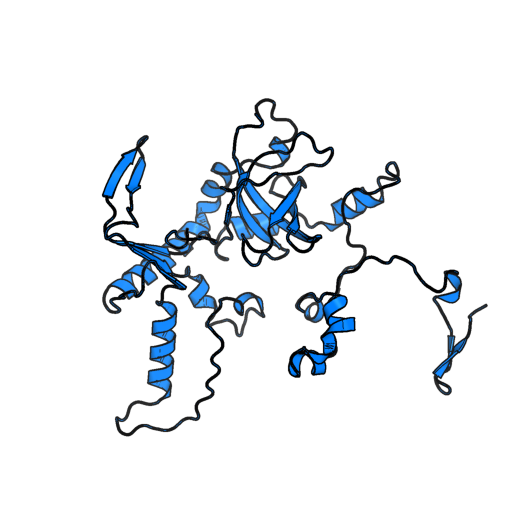 196 PHE A O 1
ATOM 1627 N N . GLY A 1 197 ? -2.355 -6.236 1.488 1.00 85.62 197 GLY A N 1
ATOM 1628 C CA . GLY A 1 197 ? -3.441 -5.838 0.597 1.00 85.62 197 GLY A CA 1
ATOM 1629 C C . GLY A 1 197 ? -2.921 -5.259 -0.719 1.00 85.62 197 GLY A C 1
ATOM 1630 O O . GLY A 1 197 ? -1.746 -5.390 -1.047 1.00 85.62 197 GLY A O 1
ATOM 1631 N N . VAL A 1 198 ? -3.818 -4.629 -1.475 1.00 86.31 198 VAL A N 1
ATOM 1632 C CA . VAL A 1 198 ? -3.492 -4.061 -2.786 1.00 86.31 198 VAL A CA 1
ATOM 1633 C C . VAL A 1 198 ? -2.703 -2.761 -2.610 1.00 86.31 198 VAL A C 1
ATOM 1635 O O . VAL A 1 198 ? -3.177 -1.825 -1.959 1.00 86.31 198 VAL A O 1
ATOM 1638 N N . LEU A 1 199 ? -1.511 -2.721 -3.203 1.00 90.75 199 LEU A N 1
ATOM 1639 C CA . LEU A 1 199 ? -0.644 -1.547 -3.317 1.00 90.75 199 LEU A CA 1
ATOM 1640 C C . LEU A 1 199 ? -0.548 -1.142 -4.788 1.00 90.75 199 LEU A C 1
ATOM 1642 O O . LEU A 1 199 ? -0.614 -2.008 -5.662 1.00 90.75 199 LEU A O 1
ATOM 1646 N N . ARG A 1 200 ? -0.381 0.153 -5.062 1.00 89.00 200 ARG A N 1
ATOM 1647 C CA . ARG A 1 200 ? -0.294 0.682 -6.428 1.00 89.00 200 ARG A CA 1
ATOM 1648 C C . ARG A 1 200 ? 0.989 1.475 -6.650 1.00 89.00 200 ARG A C 1
ATOM 1650 O O . ARG A 1 200 ? 1.548 2.068 -5.729 1.00 89.00 200 ARG A O 1
ATOM 1657 N N . GLU A 1 201 ? 1.445 1.491 -7.899 1.00 90.44 201 GLU A N 1
ATOM 1658 C CA . GLU A 1 201 ? 2.486 2.422 -8.342 1.00 90.44 201 GLU A CA 1
ATOM 1659 C C . GLU A 1 201 ? 1.997 3.864 -8.105 1.00 90.44 201 GLU A C 1
ATOM 1661 O O . GLU A 1 201 ? 0.843 4.189 -8.376 1.00 90.44 201 GLU A O 1
ATOM 1666 N N . GLY A 1 202 ? 2.854 4.716 -7.545 1.00 90.69 202 GLY A N 1
ATOM 1667 C CA . GLY A 1 202 ? 2.534 6.087 -7.145 1.00 90.69 202 GLY A CA 1
ATOM 1668 C C . GLY A 1 202 ? 1.969 6.250 -5.727 1.00 90.69 202 GLY A C 1
ATOM 1669 O O . GLY A 1 202 ? 1.875 7.388 -5.254 1.00 90.69 202 GLY A O 1
ATOM 1670 N N . ASP A 1 203 ? 1.629 5.162 -5.023 1.00 93.12 203 ASP A N 1
ATOM 1671 C CA . ASP A 1 203 ? 1.118 5.248 -3.651 1.00 93.12 203 ASP A CA 1
ATOM 1672 C C . ASP A 1 203 ? 2.168 5.845 -2.705 1.00 93.12 203 ASP A C 1
ATOM 1674 O O . ASP A 1 203 ? 3.339 5.455 -2.700 1.00 93.12 203 ASP A O 1
ATOM 1678 N N . ILE A 1 204 ? 1.723 6.762 -1.842 1.00 95.81 204 ILE A N 1
ATOM 1679 C CA . ILE A 1 204 ? 2.519 7.259 -0.719 1.00 95.81 204 ILE A CA 1
ATOM 1680 C C . ILE A 1 204 ? 2.183 6.426 0.511 1.00 95.81 204 ILE A C 1
ATOM 1682 O O . ILE A 1 204 ? 1.031 6.383 0.954 1.00 95.81 204 ILE A O 1
ATOM 1686 N N . ILE A 1 205 ? 3.196 5.772 1.070 1.00 97.25 205 ILE A N 1
ATOM 1687 C CA . ILE A 1 205 ? 3.041 4.820 2.165 1.00 97.25 205 ILE A CA 1
ATOM 1688 C C . ILE A 1 205 ? 4.008 5.107 3.307 1.00 97.25 205 ILE A C 1
ATOM 1690 O O . ILE A 1 205 ? 5.129 5.583 3.124 1.00 97.25 205 ILE A O 1
ATOM 1694 N N . ARG A 1 206 ? 3.573 4.751 4.513 1.00 97.56 206 ARG A N 1
ATOM 1695 C CA . ARG A 1 206 ? 4.445 4.575 5.668 1.00 97.56 206 ARG A CA 1
ATOM 1696 C C . ARG A 1 206 ? 4.692 3.089 5.877 1.00 97.56 206 ARG A C 1
ATOM 1698 O O . ARG A 1 206 ? 3.742 2.323 6.030 1.00 97.56 206 ARG A O 1
ATOM 1705 N N . ILE A 1 207 ? 5.956 2.695 5.950 1.00 98.06 207 ILE A N 1
ATOM 1706 C CA . ILE A 1 207 ? 6.356 1.320 6.251 1.00 98.06 207 ILE A CA 1
ATOM 1707 C C . ILE A 1 207 ? 6.881 1.301 7.680 1.00 98.06 207 ILE A C 1
ATOM 1709 O O . ILE A 1 207 ? 7.856 1.973 7.996 1.00 98.06 207 ILE A O 1
ATOM 1713 N N . ARG A 1 208 ? 6.205 0.575 8.563 1.00 97.56 208 ARG A N 1
ATOM 1714 C CA . ARG A 1 208 ? 6.538 0.507 9.985 1.00 97.56 208 ARG A CA 1
ATOM 1715 C C . ARG A 1 208 ? 7.418 -0.696 10.284 1.00 97.56 208 ARG A C 1
ATOM 1717 O O . ARG A 1 208 ? 7.098 -1.777 9.802 1.00 97.56 208 ARG A O 1
ATOM 1724 N N . SER A 1 209 ? 8.411 -0.528 11.162 1.00 95.25 209 SER A N 1
ATOM 1725 C CA . SER A 1 209 ? 9.241 -1.613 11.709 1.00 95.25 209 SER A CA 1
ATOM 1726 C C . SER A 1 209 ? 9.949 -2.403 10.603 1.00 95.25 209 SER A C 1
ATOM 1728 O O . SER A 1 209 ? 9.568 -3.522 10.258 1.00 95.25 209 SER A O 1
ATOM 1730 N N . VAL A 1 210 ? 10.973 -1.791 10.012 1.00 95.56 210 VAL A N 1
ATOM 1731 C CA . VAL A 1 210 ? 11.848 -2.411 9.007 1.00 95.56 210 VAL A CA 1
ATOM 1732 C C . VAL A 1 210 ? 13.312 -2.365 9.429 1.00 95.56 210 VAL A C 1
ATOM 1734 O O . VAL A 1 210 ? 13.670 -1.658 10.373 1.00 95.56 210 VAL A O 1
ATOM 1737 N N . LEU A 1 211 ? 14.141 -3.130 8.718 1.00 92.94 211 LEU A N 1
ATOM 1738 C CA . LEU A 1 211 ? 15.593 -3.164 8.875 1.00 92.94 211 LEU A CA 1
ATOM 1739 C C . LEU A 1 211 ? 16.292 -2.886 7.544 1.00 92.94 211 LEU A C 1
ATOM 1741 O O . LEU A 1 211 ? 15.748 -3.175 6.479 1.00 92.94 211 LEU A O 1
ATOM 1745 N N . VAL A 1 212 ? 17.524 -2.387 7.607 1.00 91.56 212 VAL A N 1
ATOM 1746 C CA . VAL A 1 212 ? 18.419 -2.371 6.443 1.00 91.56 212 VAL A CA 1
ATOM 1747 C C . VAL A 1 212 ? 18.988 -3.771 6.242 1.00 91.56 212 VAL A C 1
ATOM 1749 O O . VAL A 1 212 ? 19.451 -4.398 7.192 1.00 91.56 212 VAL A O 1
ATOM 1752 N N . ASN A 1 213 ? 18.977 -4.260 5.004 1.00 88.62 213 ASN A N 1
ATOM 1753 C CA . ASN A 1 213 ? 19.702 -5.468 4.643 1.00 88.62 213 ASN A CA 1
ATOM 1754 C C . ASN A 1 213 ? 21.146 -5.118 4.269 1.00 88.62 213 ASN A C 1
ATOM 1756 O O . ASN A 1 213 ? 21.433 -4.821 3.111 1.00 88.62 213 ASN A O 1
ATOM 1760 N N . ILE A 1 214 ? 22.054 -5.187 5.241 1.00 82.38 214 ILE A N 1
ATOM 1761 C CA . ILE A 1 214 ? 23.468 -4.856 5.020 1.00 82.38 214 ILE A CA 1
ATOM 1762 C C . ILE A 1 214 ? 24.224 -5.901 4.185 1.00 82.38 214 ILE A C 1
ATOM 1764 O O . ILE A 1 214 ? 25.299 -5.619 3.668 1.00 82.38 214 ILE A O 1
ATOM 1768 N N . THR A 1 215 ? 23.674 -7.112 4.041 1.00 82.31 215 THR A N 1
ATOM 1769 C CA . THR A 1 215 ? 24.312 -8.196 3.269 1.00 82.31 215 THR A CA 1
ATOM 1770 C C . THR A 1 215 ? 24.127 -8.027 1.761 1.00 82.31 215 THR A C 1
ATOM 1772 O O . THR A 1 215 ? 24.832 -8.641 0.961 1.00 82.31 215 THR A O 1
ATOM 1775 N N . SER A 1 216 ? 23.167 -7.194 1.357 1.00 81.50 216 SER A N 1
ATOM 1776 C CA . SER A 1 216 ? 22.869 -6.926 -0.041 1.00 81.50 216 SER A CA 1
ATOM 1777 C C . SER A 1 216 ? 23.813 -5.864 -0.598 1.00 81.50 216 SER A C 1
ATOM 1779 O O . SER A 1 216 ? 23.963 -4.790 -0.026 1.00 81.50 216 SER A O 1
ATOM 1781 N N . LYS A 1 217 ? 24.373 -6.119 -1.787 1.00 81.25 217 LYS A N 1
ATOM 1782 C CA . LYS A 1 217 ? 25.097 -5.095 -2.563 1.00 81.25 217 LYS A CA 1
ATOM 1783 C C . LYS A 1 217 ? 24.182 -3.947 -3.013 1.00 81.25 217 LYS A C 1
ATOM 1785 O O . LYS A 1 217 ? 24.650 -2.842 -3.254 1.00 81.25 217 LYS A O 1
ATOM 1790 N N . ARG A 1 218 ? 22.876 -4.219 -3.151 1.00 85.12 218 ARG A N 1
ATOM 1791 C CA . ARG A 1 218 ? 21.833 -3.227 -3.457 1.00 85.12 218 ARG A CA 1
ATOM 1792 C C . ARG A 1 218 ? 21.268 -2.631 -2.168 1.00 85.12 218 ARG A C 1
ATOM 1794 O O . ARG A 1 218 ? 21.170 -3.337 -1.165 1.00 85.12 218 ARG A O 1
ATOM 1801 N N . ASN A 1 219 ? 20.762 -1.404 -2.246 1.00 89.75 219 ASN A N 1
ATOM 1802 C CA . ASN A 1 219 ? 20.004 -0.748 -1.179 1.00 89.75 219 ASN A CA 1
ATOM 1803 C C . ASN A 1 219 ? 18.676 -1.481 -0.915 1.00 89.75 219 ASN A C 1
ATOM 1805 O O . ASN A 1 219 ? 17.658 -1.183 -1.542 1.00 89.75 219 ASN A O 1
ATOM 1809 N N . VAL A 1 220 ? 18.681 -2.467 -0.019 1.00 92.12 220 VAL A N 1
ATOM 1810 C CA . VAL A 1 220 ? 17.518 -3.322 0.251 1.00 92.12 220 VAL A CA 1
ATOM 1811 C C . VAL A 1 220 ? 17.038 -3.132 1.685 1.00 92.12 220 VAL A C 1
ATOM 1813 O O . VAL A 1 220 ? 17.819 -3.152 2.635 1.00 92.12 220 VAL A O 1
ATOM 1816 N N . ILE A 1 221 ? 15.727 -2.980 1.836 1.00 95.06 221 ILE A N 1
ATOM 1817 C CA . ILE A 1 221 ? 15.016 -2.990 3.109 1.00 95.06 221 ILE A CA 1
ATOM 1818 C C . ILE A 1 221 ? 14.441 -4.389 3.345 1.00 95.06 221 ILE A C 1
ATOM 1820 O O . ILE A 1 221 ? 13.833 -4.987 2.456 1.00 95.06 221 ILE A O 1
ATOM 1824 N N . SER A 1 222 ? 14.602 -4.894 4.564 1.00 93.25 222 SER A N 1
ATOM 1825 C CA . SER A 1 222 ? 14.057 -6.174 5.015 1.00 93.25 222 SER A CA 1
ATOM 1826 C C . SER A 1 222 ? 12.794 -5.981 5.851 1.00 93.25 222 SER A C 1
ATOM 1828 O O . SER A 1 222 ? 12.731 -5.122 6.737 1.00 93.25 222 SER A O 1
ATOM 1830 N N . CYS A 1 223 ? 11.797 -6.833 5.607 1.00 94.56 223 CYS A N 1
ATOM 1831 C CA . CYS A 1 223 ? 10.585 -6.917 6.417 1.00 94.56 223 CYS A CA 1
ATOM 1832 C C . CYS A 1 223 ? 10.731 -7.902 7.584 1.00 94.56 223 CYS A C 1
ATOM 1834 O O . CYS A 1 223 ? 11.419 -8.915 7.500 1.00 94.56 223 CYS A O 1
ATOM 1836 N N . LYS A 1 224 ? 9.984 -7.628 8.651 1.00 92.50 224 LYS A N 1
ATOM 1837 C CA . LYS A 1 224 ? 9.726 -8.495 9.800 1.00 92.50 224 LYS A CA 1
ATOM 1838 C C . LYS A 1 224 ? 8.261 -8.931 9.835 1.00 92.50 224 LYS A C 1
ATOM 1840 O O . LYS A 1 224 ? 7.384 -8.379 9.161 1.00 92.50 224 LYS A O 1
ATOM 1845 N N . ASN A 1 225 ? 7.958 -9.874 10.723 1.00 91.75 225 ASN A N 1
ATOM 1846 C CA . ASN A 1 225 ? 6.578 -10.278 11.004 1.00 91.75 225 ASN A CA 1
ATOM 1847 C C . ASN A 1 225 ? 5.733 -9.106 11.534 1.00 91.75 225 ASN A C 1
ATOM 1849 O O . ASN A 1 225 ? 4.564 -8.993 11.167 1.00 91.75 225 ASN A O 1
ATOM 1853 N N . SER A 1 226 ? 6.339 -8.194 12.299 1.00 92.25 226 SER A N 1
ATOM 1854 C CA . SER A 1 226 ? 5.730 -6.956 12.805 1.00 92.25 226 SER A CA 1
ATOM 1855 C C . SER A 1 226 ? 5.604 -5.838 11.768 1.00 92.25 226 SER A C 1
ATOM 1857 O O . SER A 1 226 ? 4.898 -4.863 12.034 1.00 92.25 226 SER A O 1
ATOM 1859 N N . THR A 1 227 ? 6.261 -5.948 10.604 1.00 96.62 227 THR A N 1
ATOM 1860 C CA . THR A 1 227 ? 6.202 -4.902 9.577 1.00 96.62 227 THR A CA 1
ATOM 1861 C C . THR A 1 227 ? 4.770 -4.693 9.126 1.00 96.62 227 THR A C 1
ATOM 1863 O O . THR A 1 227 ? 4.062 -5.671 8.853 1.00 96.62 227 THR A O 1
ATOM 1866 N N . ASN A 1 228 ? 4.378 -3.425 9.007 1.00 96.81 228 ASN A N 1
ATOM 1867 C CA . ASN A 1 228 ? 3.096 -3.017 8.450 1.00 96.81 228 ASN A CA 1
ATOM 1868 C C . ASN A 1 228 ? 3.281 -1.918 7.399 1.00 96.81 228 ASN A C 1
ATOM 1870 O O . ASN A 1 228 ? 4.151 -1.062 7.552 1.00 96.81 228 ASN A O 1
ATOM 1874 N N . ILE A 1 229 ? 2.443 -1.929 6.365 1.00 97.56 229 ILE A N 1
ATOM 1875 C CA . ILE A 1 229 ? 2.412 -0.908 5.316 1.00 97.56 229 ILE A CA 1
ATOM 1876 C C . ILE A 1 229 ? 1.092 -0.160 5.430 1.00 97.56 229 ILE A C 1
ATOM 1878 O O . ILE A 1 229 ? 0.013 -0.751 5.402 1.00 97.56 229 ILE A O 1
ATOM 1882 N N . LEU A 1 230 ? 1.196 1.153 5.592 1.00 95.88 230 LEU A N 1
ATOM 1883 C CA . LEU A 1 230 ? 0.079 2.037 5.858 1.00 95.88 230 LEU A CA 1
ATOM 1884 C C . LEU A 1 230 ? -0.023 3.083 4.752 1.00 95.88 230 LEU A C 1
ATOM 1886 O O . LEU A 1 230 ? 0.893 3.882 4.566 1.00 95.88 230 LEU A O 1
ATOM 1890 N N . ARG A 1 231 ? -1.156 3.105 4.054 1.00 94.75 231 ARG A N 1
ATOM 1891 C CA . ARG A 1 231 ? -1.507 4.181 3.117 1.00 94.75 231 ARG A CA 1
ATOM 1892 C C . ARG A 1 231 ? -2.020 5.400 3.879 1.00 94.75 231 ARG A C 1
ATOM 1894 O O . ARG A 1 231 ? -2.387 5.290 5.046 1.00 94.75 231 ARG A O 1
ATOM 1901 N N . PHE A 1 232 ? -2.080 6.550 3.230 1.00 93.00 232 PHE A N 1
ATOM 1902 C CA . PHE A 1 232 ? -2.657 7.768 3.801 1.00 93.00 232 PHE A CA 1
ATOM 1903 C C . PHE A 1 232 ? -4.027 8.072 3.182 1.00 93.00 232 PHE A C 1
ATOM 1905 O O . PHE A 1 232 ? -4.328 7.614 2.081 1.00 93.00 232 PHE A O 1
ATOM 1912 N N . THR A 1 233 ? -4.847 8.864 3.876 1.00 88.31 233 THR A N 1
ATOM 1913 C CA . THR A 1 233 ? -5.959 9.592 3.236 1.00 88.31 233 THR A CA 1
ATOM 1914 C C . THR A 1 233 ? -5.428 10.532 2.149 1.00 88.31 233 THR A C 1
ATOM 1916 O O . THR A 1 233 ? -4.363 11.147 2.294 1.00 88.31 233 THR A O 1
ATOM 1919 N N . HIS A 1 234 ? -6.180 10.671 1.058 1.00 81.25 234 HIS A N 1
ATOM 1920 C CA . HIS A 1 234 ? -5.836 11.525 -0.084 1.00 81.25 234 HIS A CA 1
ATOM 1921 C C . HIS A 1 234 ? -5.713 13.013 0.288 1.00 81.25 234 HIS A C 1
ATOM 1923 O O . HIS A 1 234 ? -4.985 13.736 -0.389 1.00 81.25 234 HIS A O 1
ATOM 1929 N N . ARG A 1 235 ? -6.371 13.495 1.359 1.00 85.62 235 ARG A N 1
ATOM 1930 C CA . ARG A 1 235 ? -6.253 14.906 1.805 1.00 85.62 235 ARG A CA 1
ATOM 1931 C C . ARG A 1 235 ? -4.979 15.201 2.584 1.00 85.62 235 ARG A C 1
ATOM 1933 O O . ARG A 1 235 ? -4.757 16.349 2.975 1.00 85.62 235 ARG A O 1
ATOM 1940 N N . SER A 1 236 ? -4.153 14.197 2.855 1.00 92.56 236 SER A N 1
ATOM 1941 C CA . SER A 1 236 ? -2.975 14.406 3.680 1.00 92.56 236 SER A CA 1
ATOM 1942 C C . SER A 1 236 ? -1.931 15.268 2.970 1.00 92.56 236 SER A C 1
ATOM 1944 O O . SER A 1 236 ? -1.513 14.982 1.849 1.00 92.56 236 SER A O 1
ATOM 1946 N N . ALA A 1 237 ? -1.440 16.305 3.652 1.00 94.50 237 ALA A N 1
ATOM 1947 C CA . ALA A 1 237 ? -0.421 17.193 3.099 1.00 94.50 237 ALA A CA 1
ATOM 1948 C C . ALA A 1 237 ? 0.887 16.465 2.768 1.00 94.50 237 ALA A C 1
ATOM 1950 O O . ALA A 1 237 ? 1.578 16.862 1.834 1.00 94.50 237 ALA A O 1
ATOM 1951 N N . ILE A 1 238 ? 1.203 15.383 3.490 1.00 94.81 238 ILE A N 1
ATOM 1952 C CA . ILE A 1 238 ? 2.402 14.587 3.217 1.00 94.81 238 ILE A CA 1
ATOM 1953 C C . ILE A 1 238 ? 2.301 13.829 1.890 1.00 94.81 238 ILE A C 1
ATOM 1955 O O . ILE A 1 238 ? 3.305 13.673 1.203 1.00 94.81 238 ILE A O 1
ATOM 1959 N N . VAL A 1 239 ? 1.090 13.411 1.504 1.00 93.69 239 VAL A N 1
ATOM 1960 C CA . VAL A 1 239 ? 0.837 12.740 0.223 1.00 93.69 239 VAL A CA 1
ATOM 1961 C C . VAL A 1 239 ? 1.076 13.713 -0.921 1.00 93.69 239 VAL A C 1
ATOM 1963 O O . VAL A 1 239 ? 1.819 13.388 -1.842 1.00 93.69 239 VAL A O 1
ATOM 1966 N N . ARG A 1 240 ? 0.500 14.920 -0.833 1.00 92.62 240 ARG A N 1
ATOM 1967 C CA . ARG A 1 240 ? 0.716 15.979 -1.828 1.00 92.62 240 ARG A CA 1
ATOM 1968 C C . ARG A 1 240 ? 2.197 16.334 -1.948 1.00 92.62 240 ARG A C 1
ATOM 1970 O O . ARG A 1 240 ? 2.731 16.350 -3.047 1.00 92.62 240 ARG A O 1
ATOM 1977 N N . GLU A 1 241 ? 2.868 16.535 -0.817 1.00 94.44 241 GLU A N 1
ATOM 1978 C CA . GLU A 1 241 ? 4.280 16.909 -0.809 1.00 94.44 241 GLU A CA 1
ATOM 1979 C C . GLU A 1 241 ? 5.189 15.839 -1.431 1.00 94.44 241 GLU A C 1
ATOM 1981 O O . GLU A 1 241 ? 6.029 16.180 -2.260 1.00 94.44 241 GLU A O 1
ATOM 1986 N N . LEU A 1 242 ? 5.054 14.560 -1.051 1.00 94.19 242 LEU A N 1
ATOM 1987 C CA . LEU A 1 242 ? 5.883 13.509 -1.654 1.00 94.19 242 LEU A CA 1
ATOM 1988 C C . LEU A 1 242 ? 5.549 13.313 -3.133 1.00 94.19 242 LEU A C 1
ATOM 1990 O O . LEU A 1 242 ? 6.451 13.053 -3.920 1.00 94.19 242 LEU A O 1
ATOM 1994 N N . ARG A 1 243 ? 4.280 13.451 -3.526 1.00 92.25 243 ARG A N 1
ATOM 1995 C CA . ARG A 1 243 ? 3.883 13.330 -4.932 1.00 92.25 243 ARG A CA 1
ATOM 1996 C C . ARG A 1 243 ? 4.530 14.407 -5.807 1.00 92.25 243 ARG A C 1
ATOM 1998 O O . ARG A 1 243 ? 4.939 14.084 -6.912 1.00 92.25 243 ARG A O 1
ATOM 2005 N N . GLU A 1 244 ? 4.632 15.638 -5.307 1.00 91.81 244 GLU A N 1
ATOM 2006 C CA . GLU A 1 244 ? 5.230 16.771 -6.028 1.00 91.81 244 GLU A CA 1
ATOM 2007 C C . GLU A 1 244 ? 6.765 16.749 -6.022 1.00 91.81 244 GLU A C 1
ATOM 2009 O O . GLU A 1 244 ? 7.384 17.135 -7.008 1.00 91.81 244 GLU A O 1
ATOM 2014 N N . LYS A 1 245 ? 7.391 16.338 -4.910 1.00 93.56 245 LYS A N 1
ATOM 2015 C CA . LYS A 1 245 ? 8.847 16.473 -4.721 1.00 93.56 245 LYS A CA 1
ATOM 2016 C C . LYS A 1 245 ? 9.661 15.230 -5.060 1.00 93.56 245 LYS A C 1
ATOM 2018 O O . LYS A 1 245 ? 10.856 15.358 -5.310 1.00 93.56 245 LYS A O 1
ATOM 2023 N N . VAL A 1 246 ? 9.065 14.041 -4.986 1.00 91.81 246 VAL A N 1
ATOM 2024 C CA . VAL A 1 246 ? 9.778 12.797 -5.292 1.00 91.81 246 VAL A CA 1
ATOM 2025 C C . VAL A 1 246 ? 9.746 12.583 -6.795 1.00 91.81 246 VAL A C 1
ATOM 2027 O O . VAL A 1 246 ? 8.683 12.327 -7.363 1.00 91.81 246 VAL A O 1
ATOM 2030 N N . GLU A 1 247 ? 10.920 12.676 -7.413 1.00 84.75 247 GLU A N 1
ATOM 2031 C CA . GLU A 1 247 ? 11.066 12.542 -8.861 1.00 84.75 247 GLU A CA 1
ATOM 2032 C C . GLU A 1 247 ? 10.752 11.117 -9.316 1.00 84.75 247 GLU A C 1
ATOM 2034 O O . GLU A 1 247 ? 11.111 10.139 -8.642 1.00 84.75 247 GLU A O 1
ATOM 2039 N N . ASP A 1 248 ? 10.153 11.022 -10.498 1.00 77.50 248 ASP A N 1
ATOM 2040 C CA . ASP A 1 248 ? 9.827 9.756 -11.135 1.00 77.50 248 ASP A CA 1
ATOM 2041 C C . ASP A 1 248 ? 11.065 9.038 -11.699 1.00 77.50 248 ASP A C 1
ATOM 2043 O O . ASP A 1 248 ? 12.167 9.575 -11.814 1.00 77.50 248 ASP A O 1
ATOM 2047 N N . GLU A 1 249 ? 10.877 7.754 -11.979 1.00 68.06 249 GLU A N 1
ATOM 2048 C CA . GLU A 1 249 ? 11.923 6.745 -12.170 1.00 68.06 249 GLU A CA 1
ATOM 2049 C C . GLU A 1 249 ? 12.802 6.942 -13.416 1.00 68.06 249 GLU A C 1
ATOM 2051 O O . GLU A 1 249 ? 13.916 6.419 -13.468 1.00 68.06 249 GLU A O 1
ATOM 2056 N N . THR A 1 250 ? 12.345 7.722 -14.397 1.00 66.06 250 THR A N 1
ATOM 2057 C CA . THR A 1 250 ? 12.932 7.805 -15.743 1.00 66.06 250 THR A CA 1
ATOM 2058 C C . THR A 1 250 ? 14.405 8.227 -15.752 1.00 66.06 250 THR A C 1
ATOM 2060 O O . THR A 1 250 ? 15.133 7.881 -16.678 1.00 66.06 250 THR A O 1
ATOM 2063 N N . ALA A 1 251 ? 14.874 8.957 -14.736 1.00 64.19 251 ALA A N 1
ATOM 2064 C CA . ALA A 1 251 ? 16.286 9.321 -14.604 1.00 64.19 251 ALA A CA 1
ATOM 2065 C C . ALA A 1 251 ? 17.152 8.167 -14.064 1.00 64.19 251 ALA A C 1
ATOM 2067 O O . ALA A 1 251 ? 18.288 7.986 -14.494 1.00 64.19 251 ALA A O 1
ATOM 2068 N N . THR A 1 252 ? 16.617 7.358 -13.149 1.00 65.62 252 THR A N 1
ATOM 2069 C CA . THR A 1 252 ? 17.362 6.282 -12.482 1.00 65.62 252 THR A CA 1
ATOM 2070 C C . THR A 1 252 ? 17.499 5.046 -13.364 1.00 65.62 252 THR A C 1
ATOM 2072 O O . THR A 1 252 ? 18.562 4.433 -13.385 1.00 65.62 252 THR A O 1
ATOM 2075 N N . ASP A 1 253 ? 16.451 4.691 -14.110 1.00 70.94 253 ASP A N 1
ATOM 2076 C CA . ASP A 1 253 ? 16.510 3.566 -15.051 1.00 70.94 253 ASP A CA 1
ATOM 2077 C C . ASP A 1 253 ? 17.498 3.842 -16.195 1.00 70.94 253 ASP A C 1
ATOM 2079 O O . ASP A 1 253 ? 18.244 2.946 -16.580 1.00 70.94 253 ASP A O 1
ATOM 2083 N N . LYS A 1 254 ? 17.593 5.095 -16.667 1.00 70.44 254 LYS A N 1
ATOM 2084 C CA . LYS A 1 254 ? 18.626 5.509 -17.633 1.00 70.44 254 LYS A CA 1
ATOM 2085 C C . LYS A 1 254 ? 20.033 5.303 -17.084 1.00 70.44 254 LYS A C 1
ATOM 2087 O O . LYS A 1 254 ? 20.845 4.676 -17.749 1.00 70.44 254 LYS A O 1
ATOM 2092 N N . LEU A 1 255 ? 20.292 5.736 -15.849 1.00 68.38 255 LEU A N 1
ATOM 2093 C CA . LEU A 1 255 ? 21.594 5.533 -15.205 1.00 68.38 255 LEU A CA 1
ATOM 2094 C C . LEU A 1 255 ? 21.949 4.045 -15.067 1.00 68.38 255 LEU A C 1
ATOM 2096 O O . LEU A 1 255 ? 23.093 3.677 -15.293 1.00 68.38 255 LEU A O 1
ATOM 2100 N N . MET A 1 256 ? 20.982 3.179 -14.743 1.00 71.00 256 MET A N 1
ATOM 2101 C CA . MET A 1 256 ? 21.215 1.728 -14.634 1.00 71.00 256 MET A CA 1
ATOM 2102 C C . MET A 1 256 ? 21.526 1.068 -15.984 1.00 71.00 256 MET A C 1
ATOM 2104 O O . MET A 1 256 ? 22.220 0.057 -16.013 1.00 71.00 256 MET A O 1
ATOM 2108 N N . LEU A 1 257 ? 20.998 1.618 -17.081 1.00 71.62 257 LEU A N 1
ATOM 2109 C CA . LEU A 1 257 ? 21.275 1.159 -18.444 1.00 71.62 257 LEU A CA 1
ATOM 2110 C C . LEU A 1 257 ? 22.594 1.727 -18.995 1.00 71.62 257 LEU A C 1
ATOM 2112 O O . LEU A 1 257 ? 23.259 1.066 -19.787 1.00 71.62 257 LEU A O 1
ATOM 2116 N N . GLU A 1 258 ? 22.966 2.944 -18.590 1.00 70.38 258 GLU A N 1
ATOM 2117 C CA . GLU A 1 258 ? 24.195 3.632 -19.011 1.00 70.38 258 GLU A CA 1
ATOM 2118 C C . GLU A 1 258 ? 25.443 3.169 -18.244 1.00 70.38 258 GLU A C 1
ATOM 2120 O O . GLU A 1 258 ? 26.555 3.292 -18.771 1.00 70.38 258 GLU A O 1
ATOM 2125 N N . ASP A 1 259 ? 25.273 2.619 -17.032 1.00 63.41 259 ASP A N 1
ATOM 2126 C CA . ASP A 1 259 ? 26.338 2.050 -16.195 1.00 63.41 259 ASP A CA 1
ATOM 2127 C C . ASP A 1 259 ? 26.861 0.731 -16.801 1.00 63.41 259 ASP A C 1
ATOM 2129 O O . ASP A 1 259 ? 26.661 -0.384 -16.315 1.00 63.41 259 ASP A O 1
ATOM 2133 N N . SER A 1 260 ? 27.548 0.902 -17.926 1.00 50.69 260 SER A N 1
ATOM 2134 C CA . SER A 1 260 ? 28.127 -0.079 -18.848 1.00 50.69 260 SER A CA 1
ATOM 2135 C C . SER A 1 260 ? 29.243 -0.935 -18.232 1.00 50.69 260 SER A C 1
ATOM 2137 O O . SER A 1 260 ? 29.864 -1.740 -18.922 1.00 50.69 260 SER A O 1
ATOM 2139 N N . ALA A 1 261 ? 29.493 -0.789 -16.928 1.00 55.28 261 ALA A N 1
ATOM 2140 C CA . ALA A 1 261 ? 30.447 -1.583 -16.164 1.00 55.28 261 ALA A CA 1
ATOM 2141 C C . ALA A 1 261 ? 29.868 -2.918 -15.658 1.00 55.28 261 ALA A C 1
ATOM 2143 O O . ALA A 1 261 ? 30.633 -3.827 -15.337 1.00 55.28 261 ALA A O 1
ATOM 2144 N N . ASN A 1 262 ? 28.539 -3.063 -15.583 1.00 57.88 262 ASN A N 1
ATOM 2145 C CA . ASN A 1 262 ? 27.897 -4.303 -15.149 1.00 57.88 262 ASN A CA 1
ATOM 2146 C C . ASN A 1 262 ? 27.273 -5.030 -16.350 1.00 57.88 262 ASN A C 1
ATOM 2148 O O . ASN A 1 262 ? 26.200 -4.657 -16.810 1.00 57.88 262 ASN A O 1
ATOM 2152 N N . GLU A 1 263 ? 27.894 -6.123 -16.810 1.00 63.72 263 GLU A N 1
ATOM 2153 C CA . GLU A 1 263 ? 27.315 -7.020 -17.835 1.00 63.72 263 GLU A CA 1
ATOM 2154 C C . GLU A 1 263 ? 25.957 -7.618 -17.408 1.00 63.72 263 GLU A C 1
ATOM 2156 O O . GLU A 1 263 ? 25.175 -8.069 -18.243 1.00 63.72 263 GLU A O 1
ATOM 2161 N N . VAL A 1 264 ? 25.662 -7.617 -16.101 1.00 70.88 264 VAL A N 1
ATOM 2162 C CA . VAL A 1 264 ? 24.426 -8.147 -15.519 1.00 70.88 264 VAL A CA 1
ATOM 2163 C C . VAL A 1 264 ? 23.764 -7.094 -14.635 1.00 70.88 264 VAL A C 1
ATOM 2165 O O . VAL A 1 264 ? 24.267 -6.742 -13.564 1.00 70.88 264 VAL A O 1
ATOM 2168 N N . ILE A 1 265 ? 22.584 -6.634 -15.050 1.00 71.56 265 ILE A N 1
ATOM 2169 C CA . ILE A 1 265 ? 21.754 -5.719 -14.265 1.00 71.56 265 ILE A CA 1
ATOM 2170 C C . ILE A 1 265 ? 20.972 -6.533 -13.226 1.00 71.56 265 ILE A C 1
ATOM 2172 O O . ILE A 1 265 ? 20.111 -7.346 -13.551 1.00 71.56 265 ILE A O 1
ATOM 2176 N N . MET A 1 266 ? 21.252 -6.296 -11.944 1.00 70.38 266 MET A N 1
ATOM 2177 C CA . MET A 1 266 ? 20.631 -7.026 -10.825 1.00 70.38 266 MET A CA 1
ATOM 2178 C C . MET A 1 266 ? 19.221 -6.531 -10.456 1.00 70.38 266 MET A C 1
ATOM 2180 O O . MET A 1 266 ? 18.650 -6.994 -9.470 1.00 70.38 266 MET A O 1
ATOM 2184 N N . SER A 1 267 ? 18.677 -5.551 -11.176 1.00 72.88 267 SER A N 1
ATOM 2185 C CA . SER A 1 267 ? 17.433 -4.850 -10.840 1.00 72.88 267 SER A CA 1
ATOM 2186 C C . SER A 1 267 ? 16.547 -4.713 -12.078 1.00 72.88 267 SER A C 1
ATOM 2188 O O . SER A 1 267 ? 17.088 -4.397 -13.125 1.00 72.88 267 SER A O 1
ATOM 2190 N N . PRO A 1 268 ? 15.209 -4.855 -11.962 1.00 77.62 268 PRO A N 1
ATOM 2191 C CA . PRO A 1 268 ? 14.329 -5.049 -13.118 1.00 77.62 268 PRO A CA 1
ATOM 2192 C C . PRO A 1 268 ? 14.461 -4.066 -14.301 1.00 77.62 268 PRO A C 1
ATOM 2194 O O . PRO A 1 268 ? 15.082 -4.460 -15.245 1.00 77.62 268 PRO A O 1
ATOM 2197 N N . VAL A 1 269 ? 13.987 -2.823 -14.326 1.00 81.50 269 VAL A N 1
ATOM 2198 C CA . VAL A 1 269 ? 14.002 -1.897 -15.499 1.00 81.50 269 VAL A CA 1
ATOM 2199 C C . VAL A 1 269 ? 12.879 -2.178 -16.500 1.00 81.50 269 VAL A C 1
ATOM 2201 O O . VAL A 1 269 ? 12.754 -3.255 -17.079 1.00 81.50 269 VAL A O 1
ATOM 2204 N N . CYS A 1 270 ? 12.027 -1.170 -16.684 1.00 82.69 270 CYS A N 1
ATOM 2205 C CA . CYS A 1 270 ? 10.958 -1.190 -17.677 1.00 82.69 270 CYS A CA 1
ATOM 2206 C C . CYS A 1 270 ? 11.413 -0.427 -18.925 1.00 82.69 270 CYS A C 1
ATOM 2208 O O . CYS A 1 270 ? 11.601 0.783 -18.867 1.00 82.69 270 CYS A O 1
ATOM 2210 N N . TYR A 1 271 ? 11.543 -1.119 -20.059 1.00 83.00 271 TYR A N 1
ATOM 2211 C CA . TYR A 1 271 ? 11.972 -0.506 -21.326 1.00 83.00 271 TYR A CA 1
ATOM 2212 C C . TYR A 1 271 ? 10.875 0.289 -22.046 1.00 83.00 271 TYR A C 1
ATOM 2214 O O . TYR A 1 271 ? 11.173 1.101 -22.916 1.00 83.00 271 TYR A O 1
ATOM 2222 N N . THR A 1 272 ? 9.607 0.045 -21.714 1.00 87.25 272 THR A N 1
ATOM 2223 C CA . THR A 1 272 ? 8.453 0.613 -22.420 1.00 87.25 272 THR A CA 1
ATOM 2224 C C . THR A 1 272 ? 7.564 1.415 -21.480 1.00 87.25 272 THR A C 1
ATOM 2226 O O . THR A 1 272 ? 7.316 0.997 -20.345 1.00 87.25 272 THR A O 1
ATOM 2229 N N . GLU A 1 273 ? 6.992 2.500 -21.993 1.00 86.31 273 GLU A N 1
ATOM 2230 C CA . GLU A 1 273 ? 5.962 3.295 -21.327 1.00 86.31 273 GLU A CA 1
ATOM 2231 C C . GLU A 1 273 ? 4.665 3.264 -22.143 1.00 86.31 273 GLU A C 1
ATOM 2233 O O . GLU A 1 273 ? 4.688 3.280 -23.373 1.00 86.31 273 GLU A O 1
ATOM 2238 N N . ILE A 1 274 ? 3.524 3.207 -21.453 1.00 87.69 274 ILE A N 1
ATOM 2239 C CA . ILE A 1 274 ? 2.208 3.321 -22.087 1.00 87.69 274 ILE A CA 1
ATOM 2240 C C . ILE A 1 274 ? 1.859 4.804 -22.144 1.00 87.69 274 ILE A C 1
ATOM 2242 O O . ILE A 1 274 ? 1.652 5.426 -21.104 1.00 87.69 274 ILE A O 1
ATOM 2246 N N . THR A 1 275 ? 1.781 5.353 -23.353 1.00 87.31 275 THR A N 1
ATOM 2247 C CA . THR A 1 275 ? 1.480 6.772 -23.590 1.00 87.31 275 THR A CA 1
ATOM 2248 C C . THR A 1 275 ? -0.013 7.084 -23.533 1.00 87.31 275 THR A C 1
ATOM 2250 O O . THR A 1 275 ? -0.389 8.214 -23.230 1.00 87.31 275 THR A O 1
ATOM 2253 N N . ASP A 1 276 ? -0.866 6.093 -23.801 1.00 89.44 276 ASP A N 1
ATOM 2254 C CA . ASP A 1 276 ? -2.317 6.247 -23.759 1.00 89.44 276 ASP A CA 1
ATOM 2255 C C . ASP A 1 276 ? -2.860 6.198 -22.309 1.00 89.44 276 ASP A C 1
ATOM 2257 O O . ASP A 1 276 ? -2.733 5.165 -21.634 1.00 89.44 276 ASP A O 1
ATOM 2261 N N . PRO A 1 277 ? -3.504 7.273 -21.809 1.00 86.38 277 PRO A N 1
ATOM 2262 C CA . PRO A 1 277 ? -4.032 7.320 -20.448 1.00 86.38 277 PRO A CA 1
ATOM 2263 C C . PRO A 1 277 ? -5.147 6.306 -20.169 1.00 86.38 277 PRO A C 1
ATOM 2265 O O . PRO A 1 277 ? -5.325 5.906 -19.016 1.00 86.38 277 PRO A O 1
ATOM 2268 N N . GLU A 1 278 ? -5.925 5.905 -21.179 1.00 86.00 278 GLU A N 1
ATOM 2269 C CA . GLU A 1 278 ? -6.988 4.910 -20.996 1.00 86.00 278 GLU A CA 1
ATOM 2270 C C . GLU A 1 278 ? -6.401 3.513 -20.792 1.00 86.00 278 GLU A C 1
ATOM 2272 O O . GLU A 1 278 ? -6.753 2.824 -19.830 1.00 86.00 278 GLU A O 1
ATOM 2277 N N . SER A 1 279 ? -5.425 3.141 -21.620 1.00 85.75 279 SER A N 1
ATOM 2278 C CA . SER A 1 279 ? -4.678 1.887 -21.516 1.00 85.75 279 SER A CA 1
ATOM 2279 C C . SER A 1 279 ? -3.858 1.795 -20.230 1.00 85.75 279 SER A C 1
ATOM 2281 O O . SER A 1 279 ? -3.754 0.725 -19.629 1.00 85.75 279 SER A O 1
ATOM 2283 N N . LEU A 1 280 ? -3.322 2.918 -19.740 1.00 82.31 280 LEU A N 1
ATOM 2284 C CA . LEU A 1 280 ? -2.607 2.964 -18.462 1.00 82.31 280 LEU A CA 1
ATOM 2285 C C . LEU A 1 280 ? -3.515 2.616 -17.268 1.00 82.31 280 LEU A C 1
ATOM 2287 O O . LEU A 1 280 ? -3.033 2.114 -16.251 1.00 82.31 280 LEU A O 1
ATOM 2291 N N . ARG A 1 281 ? -4.827 2.852 -17.384 1.00 82.00 281 ARG A N 1
ATOM 2292 C CA . ARG A 1 281 ? -5.819 2.523 -16.346 1.00 82.00 281 ARG A CA 1
ATOM 2293 C C . ARG A 1 281 ? -6.298 1.075 -16.403 1.00 82.00 281 ARG A C 1
ATOM 2295 O O . ARG A 1 281 ? -7.021 0.656 -15.499 1.00 82.00 281 ARG A O 1
ATOM 2302 N N . LEU A 1 282 ? -5.929 0.316 -17.435 1.00 84.94 282 LEU A N 1
ATOM 2303 C CA . LEU A 1 282 ? -6.298 -1.091 -17.529 1.00 84.94 282 LEU A CA 1
ATOM 2304 C C . LEU A 1 282 ? -5.571 -1.921 -16.456 1.00 84.94 282 LEU A C 1
ATOM 2306 O O . LEU A 1 282 ? -4.407 -1.636 -16.132 1.00 84.94 282 LEU A O 1
ATOM 2310 N N . PRO A 1 283 ? -6.240 -2.955 -15.911 1.00 84.75 283 PRO A N 1
ATOM 2311 C CA . PRO A 1 283 ? -5.610 -3.885 -14.986 1.00 84.75 283 PRO A CA 1
ATOM 2312 C C . PRO A 1 283 ? -4.486 -4.656 -15.685 1.00 84.75 283 PRO A C 1
ATOM 2314 O O . PRO A 1 283 ? -4.552 -4.924 -16.884 1.00 84.75 283 PRO A O 1
ATOM 2317 N N . LEU A 1 284 ? -3.443 -4.990 -14.922 1.00 87.44 284 LEU A N 1
ATOM 2318 C CA . LEU A 1 284 ? -2.329 -5.795 -15.409 1.00 87.44 284 LEU A CA 1
ATOM 2319 C C . LEU A 1 284 ? -2.725 -7.277 -15.393 1.00 87.44 284 LEU A C 1
ATOM 2321 O O . LEU A 1 284 ? -3.115 -7.787 -14.345 1.00 87.44 284 LEU A O 1
ATOM 2325 N N . PHE A 1 285 ? -2.593 -7.953 -16.529 1.00 89.94 285 PHE A N 1
ATOM 2326 C CA . PHE A 1 285 ? -2.870 -9.381 -16.681 1.00 89.94 285 PHE A CA 1
ATOM 2327 C C . PHE A 1 285 ? -1.578 -10.191 -16.751 1.00 89.94 285 PHE A C 1
ATOM 2329 O O . PHE A 1 285 ? -0.563 -9.717 -17.279 1.00 89.94 285 PHE A O 1
ATOM 2336 N N . LYS A 1 286 ? -1.623 -11.428 -16.246 1.00 89.62 286 LYS A N 1
ATOM 2337 C CA . LYS A 1 286 ? -0.547 -12.398 -16.459 1.00 89.62 286 LYS A CA 1
ATOM 2338 C C . LYS A 1 286 ? -0.640 -12.980 -17.863 1.00 89.62 286 LYS A C 1
ATOM 2340 O O . LYS A 1 286 ? -1.723 -13.073 -18.438 1.00 89.62 286 LYS A O 1
ATOM 2345 N N . LEU A 1 287 ? 0.499 -13.415 -18.396 1.00 92.06 287 LEU A N 1
ATOM 2346 C CA . LEU A 1 287 ? 0.516 -14.133 -19.669 1.00 92.06 287 LEU A CA 1
ATOM 2347 C C . LEU A 1 287 ? -0.279 -15.440 -19.563 1.00 92.06 287 LEU A C 1
ATOM 2349 O O . LEU A 1 287 ? -1.102 -15.707 -20.427 1.00 92.06 287 LEU A O 1
ATOM 2353 N N . ASP A 1 288 ? -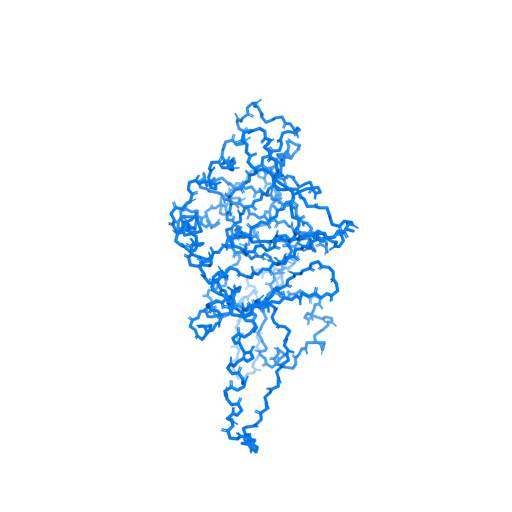0.127 -16.192 -18.473 1.00 91.94 288 ASP A N 1
ATOM 2354 C CA . ASP A 1 288 ? -0.885 -17.430 -18.247 1.00 91.94 288 ASP A CA 1
ATOM 2355 C C . ASP A 1 288 ? -2.400 -17.201 -18.321 1.00 91.94 288 ASP A C 1
ATOM 2357 O O . ASP A 1 288 ? -3.123 -17.989 -18.928 1.00 91.94 288 ASP A O 1
ATOM 2361 N N . ASP A 1 289 ? -2.884 -16.081 -17.778 1.00 90.50 289 ASP A N 1
ATOM 2362 C CA . ASP A 1 289 ? -4.305 -15.748 -17.829 1.00 90.50 289 ASP A CA 1
ATOM 2363 C C . ASP A 1 289 ? -4.783 -15.506 -19.268 1.00 90.50 289 ASP A C 1
ATOM 2365 O O . ASP A 1 289 ? -5.887 -15.901 -19.630 1.00 90.50 289 ASP A O 1
ATOM 2369 N N . LEU A 1 290 ? -3.940 -14.894 -20.104 1.00 91.94 290 LEU A N 1
ATOM 2370 C CA . LEU A 1 290 ? -4.261 -14.572 -21.496 1.00 91.94 290 LEU A CA 1
ATOM 2371 C C . LEU A 1 290 ? -4.093 -15.747 -22.457 1.00 91.94 290 LEU A C 1
ATOM 2373 O O . LEU A 1 290 ? -4.821 -15.822 -23.441 1.00 91.94 290 LEU A O 1
ATOM 2377 N N . PHE A 1 291 ? -3.136 -16.638 -22.205 1.00 93.88 291 PHE A N 1
ATOM 2378 C CA . PHE A 1 291 ? -2.806 -17.732 -23.122 1.00 93.88 291 PHE A CA 1
ATOM 2379 C C . PHE A 1 291 ? -3.407 -19.074 -22.706 1.00 93.88 291 PHE A C 1
ATOM 2381 O O . PHE A 1 291 ? -3.692 -19.895 -23.574 1.00 93.88 291 PHE A O 1
ATOM 2388 N N . LEU A 1 292 ? -3.600 -19.314 -21.406 1.00 93.69 292 LEU A N 1
ATOM 2389 C CA . LEU A 1 292 ? -4.085 -20.597 -20.885 1.00 93.69 292 LEU A CA 1
ATOM 2390 C C . LEU A 1 292 ? -5.503 -20.495 -20.321 1.00 93.69 292 LEU A C 1
ATOM 2392 O O . LEU A 1 292 ? -6.279 -21.436 -20.461 1.00 93.69 292 LEU A O 1
ATOM 2396 N N . ASN A 1 293 ? -5.858 -19.357 -19.717 1.00 92.31 293 ASN A N 1
ATOM 2397 C CA . ASN A 1 293 ? -7.128 -19.191 -19.003 1.00 92.31 293 ASN A CA 1
ATOM 2398 C C . ASN A 1 293 ? -8.057 -18.139 -19.627 1.00 92.31 293 ASN A C 1
ATOM 2400 O O . ASN A 1 293 ? -8.978 -17.672 -18.954 1.00 92.31 293 ASN A O 1
ATOM 2404 N N . PHE A 1 294 ? -7.866 -17.776 -20.899 1.00 90.75 294 PHE A N 1
ATOM 2405 C CA . PHE A 1 294 ? -8.610 -16.685 -21.543 1.00 90.75 294 PHE A CA 1
ATOM 2406 C C . PHE A 1 294 ? -10.130 -16.854 -21.436 1.00 90.75 294 PHE A C 1
ATOM 2408 O O . PHE A 1 294 ? -10.862 -15.906 -21.143 1.00 90.75 294 PHE A O 1
ATOM 2415 N N . ASP A 1 295 ? -10.617 -18.084 -21.607 1.00 90.44 295 ASP A N 1
ATOM 2416 C CA . ASP A 1 295 ? -12.047 -18.385 -21.577 1.00 90.44 295 ASP A CA 1
ATOM 2417 C C . ASP A 1 295 ? -12.694 -18.127 -20.213 1.00 90.44 295 ASP A C 1
ATOM 2419 O O . ASP A 1 295 ? -13.887 -17.815 -20.160 1.00 90.44 295 ASP A O 1
ATOM 2423 N N . SER A 1 296 ? -11.907 -18.166 -19.133 1.00 90.38 296 SER A N 1
ATOM 2424 C CA . SER A 1 296 ? -12.373 -17.902 -17.767 1.00 90.38 296 SER A CA 1
ATOM 2425 C C . SER A 1 296 ? -12.713 -16.431 -17.508 1.00 90.38 296 SER A C 1
ATOM 2427 O O . SER A 1 296 ? -13.375 -16.117 -16.518 1.00 90.38 296 SER A O 1
ATOM 2429 N N . PHE A 1 297 ? -12.296 -15.516 -18.389 1.00 88.81 297 PHE A N 1
ATOM 2430 C CA . PHE A 1 297 ? -12.570 -14.097 -18.207 1.00 88.81 297 PHE A CA 1
ATOM 2431 C C . PHE A 1 297 ? -14.056 -13.750 -18.370 1.00 88.81 297 PHE A C 1
ATOM 2433 O O . PHE A 1 297 ? -14.737 -14.330 -19.227 1.00 88.81 297 PHE A O 1
ATOM 2440 N N . PRO A 1 298 ? -14.549 -12.739 -17.623 1.00 90.06 298 PRO A N 1
ATOM 2441 C CA . PRO A 1 298 ? -15.873 -12.167 -17.840 1.00 90.06 298 PRO A CA 1
ATOM 2442 C C . PRO A 1 298 ? -16.061 -11.708 -19.289 1.00 90.06 298 PRO A C 1
ATOM 2444 O O . PRO A 1 298 ? -15.124 -11.231 -19.943 1.00 90.06 298 PRO A O 1
ATOM 2447 N N . LEU A 1 299 ? -17.284 -11.838 -19.804 1.00 88.75 299 LEU A N 1
ATOM 2448 C CA . LEU A 1 299 ? -17.594 -11.534 -21.201 1.00 88.75 299 LEU A CA 1
ATOM 2449 C C . LEU A 1 299 ? -17.316 -10.061 -21.539 1.00 88.75 299 LEU A C 1
ATOM 2451 O O . LEU A 1 299 ? -16.879 -9.754 -22.645 1.00 88.75 299 LEU A O 1
ATOM 2455 N N . GLU A 1 300 ? -17.518 -9.161 -20.582 1.00 86.56 300 GLU A N 1
ATOM 2456 C CA . GLU A 1 300 ? -17.275 -7.721 -20.692 1.00 86.56 300 GLU A CA 1
ATOM 2457 C C . GLU A 1 300 ? -15.795 -7.424 -20.940 1.00 86.56 300 GLU A C 1
ATOM 2459 O O . GLU A 1 300 ? -15.454 -6.585 -21.775 1.00 86.56 300 GLU A O 1
ATOM 2464 N N . VAL A 1 301 ? -14.909 -8.145 -20.248 1.00 85.94 301 VAL A N 1
ATOM 2465 C CA . VAL A 1 301 ? -13.457 -8.002 -20.397 1.00 85.94 301 VAL A CA 1
ATOM 2466 C C . VAL A 1 301 ? -13.021 -8.532 -21.760 1.00 85.94 301 VAL A C 1
ATOM 2468 O O . VAL A 1 301 ? -12.309 -7.840 -22.485 1.00 85.94 301 VAL A O 1
ATOM 2471 N N . LYS A 1 302 ? -13.518 -9.712 -22.156 1.00 87.44 302 LYS A N 1
ATOM 2472 C CA . LYS A 1 302 ? -13.218 -10.312 -23.467 1.00 87.44 302 LYS A CA 1
ATOM 2473 C C . LYS A 1 302 ? -13.684 -9.429 -24.625 1.00 87.44 302 LYS A C 1
ATOM 2475 O O . LYS A 1 302 ? -12.937 -9.226 -25.576 1.00 87.44 302 LYS A O 1
ATOM 2480 N N . LYS A 1 303 ? -14.879 -8.835 -24.520 1.00 89.56 303 LYS A N 1
ATOM 2481 C CA . LYS A 1 303 ? -15.423 -7.898 -25.521 1.00 89.56 303 LYS A CA 1
ATOM 2482 C C . LYS A 1 303 ? -14.571 -6.644 -25.696 1.00 89.56 303 LYS A C 1
ATOM 2484 O O . LYS A 1 303 ? -14.561 -6.072 -26.780 1.00 89.56 303 LYS A O 1
ATOM 2489 N N . ARG A 1 304 ? -13.872 -6.210 -24.644 1.00 86.50 304 ARG A N 1
ATOM 2490 C CA . ARG A 1 304 ? -13.015 -5.020 -24.688 1.00 86.50 304 ARG A CA 1
ATOM 2491 C C . ARG A 1 304 ? -11.766 -5.231 -25.546 1.00 86.50 304 ARG A C 1
ATOM 2493 O O . ARG A 1 304 ? -11.254 -4.259 -26.086 1.00 86.50 304 ARG A O 1
ATOM 2500 N N . ASN A 1 305 ? -11.301 -6.480 -25.657 1.00 87.69 305 ASN A N 1
ATOM 2501 C CA . ASN A 1 305 ? -10.177 -6.920 -26.491 1.00 87.69 305 ASN A CA 1
ATOM 2502 C C . ASN A 1 305 ? -8.891 -6.071 -26.361 1.00 87.69 305 ASN A C 1
ATOM 2504 O O . ASN A 1 305 ? -8.123 -5.930 -27.308 1.00 87.69 305 ASN A O 1
ATOM 2508 N N . ALA A 1 306 ? -8.669 -5.483 -25.185 1.00 90.38 306 ALA A N 1
ATOM 2509 C CA . ALA A 1 306 ? -7.516 -4.648 -24.877 1.00 90.38 306 ALA A CA 1
ATOM 2510 C C . ALA A 1 306 ? -7.002 -5.027 -23.489 1.00 90.38 306 ALA A C 1
ATOM 2512 O O . ALA A 1 306 ? -7.730 -4.932 -22.496 1.00 90.38 306 ALA A O 1
ATOM 2513 N N . PHE A 1 307 ? -5.747 -5.466 -23.429 1.00 91.62 307 PHE A N 1
ATOM 2514 C CA . PHE A 1 307 ? -5.134 -6.009 -22.223 1.00 91.62 307 PHE A CA 1
ATOM 2515 C C . PHE A 1 307 ? -3.801 -5.327 -21.969 1.00 91.62 307 PHE A C 1
ATOM 2517 O O . PHE A 1 307 ? -3.013 -5.098 -22.885 1.00 91.62 307 PHE A O 1
ATOM 2524 N N . ARG A 1 308 ? -3.535 -5.029 -20.701 1.00 92.12 308 ARG A N 1
ATOM 2525 C CA . ARG A 1 308 ? -2.248 -4.505 -20.265 1.00 92.12 308 ARG A CA 1
ATOM 2526 C C . ARG A 1 308 ? -1.443 -5.642 -19.656 1.00 92.12 308 ARG A C 1
ATOM 2528 O O . ARG A 1 308 ? -1.907 -6.294 -18.728 1.00 92.12 308 ARG A O 1
ATOM 2535 N N . VAL A 1 309 ? -0.228 -5.849 -20.146 1.00 92.31 309 VAL A N 1
ATOM 2536 C CA . VAL A 1 309 ? 0.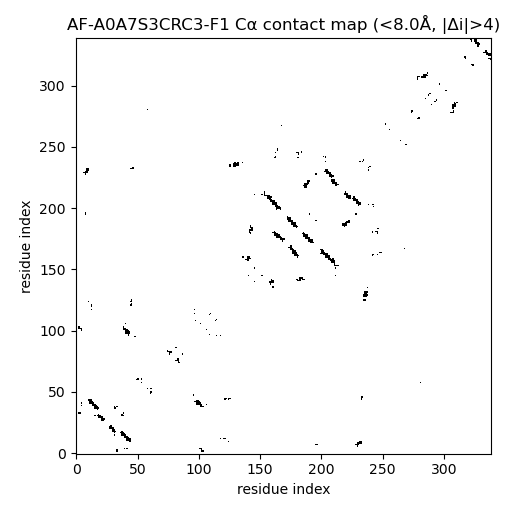664 -6.927 -19.698 1.00 92.31 309 VAL A CA 1
ATOM 2537 C C . VAL A 1 309 ? 2.052 -6.395 -19.386 1.00 92.31 309 VAL A C 1
ATOM 2539 O O . VAL A 1 309 ? 2.451 -5.335 -19.868 1.00 92.31 309 VAL A O 1
ATOM 2542 N N . ARG A 1 310 ? 2.803 -7.148 -18.582 1.00 90.25 310 ARG A N 1
ATOM 2543 C CA . ARG A 1 310 ? 4.240 -6.946 -18.387 1.00 90.25 310 ARG A CA 1
ATOM 2544 C C . ARG A 1 310 ? 4.933 -8.289 -18.554 1.00 90.25 310 ARG A C 1
ATOM 2546 O O . ARG A 1 310 ? 4.538 -9.265 -17.928 1.00 90.25 310 ARG A O 1
ATOM 2553 N N . PHE A 1 311 ? 5.959 -8.319 -19.390 1.00 91.69 311 PHE A N 1
ATOM 2554 C CA . PHE A 1 311 ? 6.745 -9.511 -19.677 1.00 91.69 311 PHE A CA 1
ATOM 2555 C C . PHE A 1 311 ? 8.188 -9.113 -19.986 1.00 91.69 311 PHE A C 1
ATOM 2557 O O . PHE A 1 311 ? 8.478 -7.939 -20.219 1.00 91.69 311 PHE A O 1
ATOM 2564 N N . TYR A 1 312 ? 9.086 -10.091 -19.977 1.00 89.75 312 TYR A N 1
ATOM 2565 C CA . TYR A 1 312 ? 10.441 -9.939 -20.491 1.00 89.75 312 TYR A CA 1
ATOM 2566 C C . TYR A 1 312 ? 10.567 -10.758 -21.776 1.00 89.75 312 TYR A C 1
ATOM 2568 O O . TYR A 1 312 ? 10.036 -11.865 -21.872 1.00 89.75 312 TYR A O 1
ATOM 2576 N N . ALA A 1 313 ? 11.228 -10.197 -22.785 1.00 89.75 313 ALA A N 1
ATOM 2577 C CA . ALA A 1 313 ? 11.453 -10.890 -24.045 1.00 89.75 313 ALA A CA 1
ATOM 2578 C C . ALA A 1 313 ? 12.649 -11.839 -23.898 1.00 89.75 313 ALA A C 1
ATOM 2580 O O . ALA A 1 313 ? 13.754 -11.406 -23.586 1.00 89.75 313 ALA A O 1
ATOM 2581 N N . LEU A 1 314 ? 12.422 -13.134 -24.123 1.00 91.19 314 LEU A N 1
ATOM 2582 C CA . LEU A 1 314 ? 13.486 -14.146 -24.153 1.00 91.19 314 LEU A CA 1
ATOM 2583 C C . LEU A 1 314 ? 14.202 -14.195 -25.505 1.00 91.19 314 LEU A C 1
ATOM 2585 O O . LEU A 1 314 ? 15.388 -14.503 -25.582 1.00 91.19 314 LEU A O 1
ATOM 2589 N N . ARG A 1 315 ? 13.456 -13.917 -26.573 1.00 92.31 315 ARG A N 1
ATOM 2590 C CA . ARG A 1 315 ? 13.916 -13.923 -27.956 1.00 92.31 315 ARG A CA 1
ATOM 2591 C C . ARG A 1 315 ? 13.063 -12.943 -28.751 1.00 92.31 315 ARG A C 1
ATOM 2593 O O . ARG A 1 315 ? 11.871 -12.810 -28.481 1.00 92.31 315 ARG A O 1
ATOM 2600 N N . ILE A 1 316 ? 13.689 -12.268 -29.708 1.00 90.62 316 ILE A N 1
ATOM 2601 C CA . ILE A 1 316 ? 13.016 -11.418 -30.687 1.00 90.62 316 ILE A CA 1
ATOM 2602 C C . ILE A 1 316 ? 13.212 -12.085 -32.044 1.00 90.62 316 ILE A C 1
ATOM 2604 O O . ILE A 1 316 ? 14.338 -12.435 -32.401 1.00 90.62 316 ILE A O 1
ATOM 2608 N N . ASP A 1 317 ? 12.111 -12.291 -32.759 1.00 89.81 317 ASP A N 1
ATOM 2609 C CA . ASP A 1 317 ? 12.106 -12.789 -34.127 1.00 89.81 317 ASP A CA 1
ATOM 2610 C C . ASP A 1 317 ? 11.431 -11.747 -35.038 1.00 89.81 317 ASP A C 1
ATOM 2612 O O . ASP A 1 317 ? 10.441 -11.139 -34.618 1.00 89.81 317 ASP A O 1
ATOM 2616 N N . PRO A 1 318 ? 11.937 -11.533 -36.266 1.00 91.19 318 PRO A N 1
ATOM 2617 C CA . PRO A 1 318 ? 13.093 -12.204 -36.872 1.00 91.19 318 PRO A CA 1
ATOM 2618 C C . PRO A 1 318 ? 14.433 -11.827 -36.212 1.00 91.19 318 PRO A C 1
ATOM 2620 O O . PRO A 1 318 ? 14.589 -10.734 -35.674 1.00 91.19 318 PRO A O 1
ATOM 2623 N N . GLN A 1 319 ? 15.404 -12.752 -36.241 1.00 89.69 319 GLN A N 1
ATOM 2624 C CA . GLN A 1 319 ? 16.731 -12.529 -35.643 1.00 89.69 319 GLN A CA 1
ATOM 2625 C C . GLN A 1 319 ? 17.535 -11.436 -36.358 1.00 89.69 319 GLN A C 1
ATOM 2627 O O . GLN A 1 319 ? 18.370 -10.794 -35.727 1.00 89.69 319 GLN A O 1
ATOM 2632 N N . ASP A 1 320 ? 17.309 -11.243 -37.661 1.00 90.31 320 ASP A N 1
ATOM 2633 C CA . ASP A 1 320 ? 17.887 -10.131 -38.412 1.00 90.31 320 ASP A CA 1
ATOM 2634 C C . ASP A 1 320 ? 17.034 -8.870 -38.183 1.00 90.31 320 ASP A C 1
ATOM 2636 O O . ASP A 1 320 ? 15.886 -8.832 -38.637 1.00 90.31 320 ASP A O 1
ATOM 2640 N N . PRO A 1 321 ? 17.566 -7.818 -37.528 1.00 90.00 321 PRO A N 1
ATOM 2641 C CA . PRO A 1 321 ? 16.812 -6.594 -37.264 1.00 90.00 321 PRO A CA 1
ATOM 2642 C C . PRO A 1 321 ? 16.304 -5.898 -38.532 1.00 90.00 321 PRO A C 1
ATOM 2644 O O . PRO A 1 321 ? 15.344 -5.133 -38.465 1.00 90.00 321 PRO A O 1
ATOM 2647 N N . ARG A 1 322 ? 16.929 -6.151 -39.689 1.00 89.62 322 ARG A N 1
ATOM 2648 C CA . ARG A 1 322 ? 16.518 -5.573 -40.979 1.00 89.62 322 ARG A CA 1
ATOM 2649 C C . ARG A 1 322 ? 15.197 -6.150 -41.479 1.00 89.62 322 ARG A C 1
ATOM 2651 O O . ARG A 1 322 ? 14.468 -5.456 -42.173 1.00 89.62 322 ARG A O 1
ATOM 2658 N N . GLU A 1 323 ? 14.864 -7.371 -41.067 1.00 92.25 323 GLU A N 1
ATOM 2659 C CA . GLU A 1 323 ? 13.615 -8.045 -41.435 1.00 92.25 323 GLU A CA 1
ATOM 2660 C C . GLU A 1 323 ? 12.435 -7.662 -40.532 1.00 92.25 323 GLU A C 1
ATOM 2662 O O . GLU A 1 323 ? 11.308 -8.085 -40.778 1.00 92.25 323 GLU A O 1
ATOM 2667 N N . VAL A 1 324 ? 12.664 -6.863 -39.483 1.00 91.00 324 VAL A N 1
ATOM 2668 C CA . VAL A 1 324 ? 11.595 -6.393 -38.585 1.00 91.00 324 VAL A CA 1
ATOM 2669 C C . VAL A 1 324 ? 10.631 -5.454 -39.318 1.00 91.00 324 VAL A C 1
ATOM 2671 O O . VAL A 1 324 ? 9.447 -5.405 -38.987 1.00 91.00 324 VAL A O 1
ATOM 2674 N N . VAL A 1 325 ? 11.121 -4.718 -40.321 1.00 92.31 325 VAL A N 1
ATOM 2675 C CA . VAL A 1 325 ? 10.307 -3.826 -41.154 1.00 92.31 325 VAL A CA 1
ATOM 2676 C C . VAL A 1 325 ? 10.081 -4.481 -42.512 1.00 92.31 325 VAL A C 1
ATOM 2678 O O . VAL A 1 325 ? 11.006 -4.623 -43.308 1.00 92.31 325 VAL A O 1
ATOM 2681 N N . GLN A 1 326 ? 8.834 -4.860 -42.778 1.00 93.81 326 GLN A N 1
ATOM 2682 C CA . GLN A 1 326 ? 8.410 -5.496 -44.027 1.00 93.81 326 GLN A CA 1
ATOM 2683 C C . GLN A 1 326 ? 7.472 -4.580 -44.822 1.00 93.81 326 GLN A C 1
ATOM 2685 O O . GLN A 1 326 ? 6.729 -3.782 -44.244 1.00 93.81 326 GLN A O 1
ATOM 2690 N N . ALA A 1 327 ? 7.483 -4.711 -46.148 1.00 94.31 327 ALA A N 1
ATOM 2691 C CA . ALA A 1 327 ? 6.526 -4.047 -47.024 1.00 94.31 327 ALA A CA 1
ATOM 2692 C C . ALA A 1 327 ? 5.204 -4.828 -47.034 1.00 94.31 327 ALA A C 1
ATOM 2694 O O . ALA A 1 327 ? 5.214 -6.034 -47.260 1.00 94.31 327 ALA A O 1
ATOM 2695 N N . LEU A 1 328 ? 4.077 -4.152 -46.794 1.00 96.38 328 LEU A N 1
ATOM 2696 C CA . LEU A 1 328 ? 2.736 -4.745 -46.838 1.00 96.38 328 LEU A CA 1
ATOM 2697 C C . LEU A 1 328 ? 2.043 -4.358 -48.144 1.00 96.38 328 LEU A C 1
ATOM 2699 O O . LEU A 1 328 ? 1.829 -3.169 -48.393 1.00 96.38 328 LEU A O 1
ATOM 2703 N N . ASP A 1 329 ? 1.629 -5.347 -48.928 1.00 95.56 329 ASP A N 1
ATOM 2704 C CA . ASP A 1 329 ? 0.722 -5.111 -50.047 1.00 95.56 329 ASP A CA 1
ATOM 2705 C C . ASP A 1 329 ? -0.721 -4.951 -49.517 1.00 95.56 329 ASP A C 1
ATOM 2707 O O . ASP A 1 329 ? -1.274 -5.874 -48.904 1.00 95.56 329 ASP A O 1
ATOM 2711 N N . PRO A 1 330 ? -1.365 -3.781 -49.706 1.00 95.31 330 PRO A N 1
ATOM 2712 C CA . PRO A 1 330 ? -2.704 -3.539 -49.187 1.00 95.31 330 PRO A CA 1
ATOM 2713 C C . PRO A 1 330 ? -3.788 -4.385 -49.865 1.00 95.31 330 PRO A C 1
ATOM 2715 O O . PRO A 1 330 ? -4.844 -4.559 -49.244 1.00 95.31 330 PRO A O 1
ATOM 2718 N N . GLU A 1 331 ? -3.564 -4.890 -51.081 1.00 96.38 331 GLU A N 1
ATOM 2719 C CA . GLU A 1 331 ? -4.541 -5.689 -51.828 1.00 96.38 331 GLU A CA 1
ATOM 2720 C C . GLU A 1 331 ? -4.480 -7.161 -51.420 1.00 96.38 331 GLU A C 1
ATOM 2722 O O . GLU A 1 331 ? -5.494 -7.728 -51.009 1.00 96.38 331 GLU A O 1
ATOM 2727 N N . THR A 1 332 ? -3.290 -7.763 -51.469 1.00 95.62 332 THR A N 1
ATOM 2728 C CA . THR A 1 332 ? -3.094 -9.191 -51.160 1.00 95.62 332 THR A CA 1
ATOM 2729 C C . THR A 1 332 ? -2.961 -9.477 -49.664 1.00 95.62 332 THR A C 1
ATOM 2731 O O . THR A 1 332 ? -3.199 -10.605 -49.237 1.00 95.62 332 THR A O 1
ATOM 2734 N N . LYS A 1 333 ? -2.631 -8.459 -48.854 1.00 95.38 333 LYS A N 1
ATOM 2735 C CA . LYS A 1 333 ? -2.276 -8.578 -47.425 1.00 95.38 333 LYS A CA 1
ATOM 2736 C C . LYS A 1 333 ? -1.016 -9.406 -47.162 1.00 95.38 333 LYS A C 1
ATOM 2738 O O . LYS A 1 333 ? -0.777 -9.788 -46.017 1.00 95.38 333 LYS A O 1
ATOM 2743 N N . GLU A 1 334 ? -0.210 -9.659 -48.186 1.00 95.81 334 GLU A N 1
ATOM 2744 C CA . GLU A 1 334 ? 1.078 -10.331 -48.044 1.00 95.81 334 GLU A CA 1
ATOM 2745 C C . GLU A 1 334 ? 2.165 -9.339 -47.610 1.00 95.81 334 GLU A C 1
ATOM 2747 O O . GLU A 1 334 ? 2.127 -8.151 -47.953 1.00 95.81 334 GLU A O 1
ATOM 2752 N N . THR A 1 335 ? 3.129 -9.829 -46.825 1.00 94.31 335 THR A N 1
ATOM 2753 C CA . THR A 1 335 ? 4.303 -9.058 -46.410 1.00 94.31 335 THR A CA 1
ATOM 2754 C C . THR A 1 335 ? 5.556 -9.547 -47.128 1.00 94.31 335 THR A C 1
ATOM 2756 O O . THR A 1 335 ? 5.785 -10.747 -47.273 1.00 94.31 335 THR A O 1
ATOM 2759 N N . PHE A 1 336 ? 6.386 -8.604 -47.567 1.00 92.75 336 PHE A N 1
ATOM 2760 C CA . PHE A 1 336 ? 7.614 -8.862 -48.312 1.00 92.75 336 PHE A CA 1
ATOM 2761 C C . PHE A 1 336 ? 8.813 -8.250 -47.591 1.00 92.75 336 PHE A C 1
ATOM 2763 O O . PHE A 1 336 ? 8.705 -7.196 -46.956 1.00 92.75 336 PHE A O 1
ATOM 2770 N N . SER A 1 337 ? 9.968 -8.910 -47.699 1.00 91.75 337 SER A N 1
ATOM 2771 C CA . SER A 1 337 ? 11.230 -8.335 -47.230 1.00 91.75 337 SER A CA 1
ATOM 2772 C C . SER A 1 337 ? 11.546 -7.052 -48.003 1.00 91.75 337 SER A C 1
ATOM 2774 O O . SER A 1 337 ? 11.246 -6.944 -49.192 1.00 91.75 337 SER A O 1
ATOM 2776 N N . CYS A 1 338 ? 12.150 -6.082 -47.315 1.00 87.50 338 CYS A N 1
ATOM 2777 C CA . CYS A 1 338 ? 12.632 -4.839 -47.922 1.00 87.50 338 CYS A CA 1
ATOM 2778 C C . CYS A 1 338 ? 14.060 -4.963 -48.490 1.00 87.50 338 CYS A C 1
ATOM 2780 O O . CYS A 1 338 ? 14.627 -3.942 -48.889 1.00 87.50 338 CYS A O 1
ATOM 2782 N N . GLN A 1 339 ? 14.660 -6.162 -48.449 1.00 80.19 339 GLN A N 1
ATOM 2783 C CA . GLN A 1 339 ? 16.002 -6.431 -48.979 1.00 80.19 339 GLN A CA 1
ATOM 2784 C C . GLN A 1 339 ? 16.050 -6.555 -50.500 1.00 80.19 339 GLN A C 1
ATOM 2786 O O . GLN A 1 339 ? 15.079 -7.070 -51.100 1.00 80.19 339 GLN A O 1
#

Foldseek 3Di:
DVQDDFAAADQKDKDKPPWDWDADPNDIDTHADSVPPMKMFIADALCLVCLVVCVPVPPPSVPPDDDPPPPPDDWDQDPVRDTVVVVVVVVSLVVNVHGPDMGDDDDDDDCVPVVVVRVVSNVVSLVCLLPPLVVLVVQADALVCPVPPPPQDQPDWGKHKWAFQDWACPDPFKIWTWTHFLVLDIEIEIDGDPRNDDDDHGFTKMKGTWHFPPVDPGGYIYDDPPIYIYGYDPSGNNSVVRSVRRDHCVVVLVVLVVPVVDPDRPDDHDPDDDPDPVLVPADEDEPCCVPPVVVVDDPVVVVVVRHHYDDDDPDDPPPPPQQVDWDADPPVRDTHRPD

Organism: NCBI:txid1082188

pLDDT: mean 83.9, std 16.48, range [34.22, 98.06]

Secondary structure (DSSP, 8-state):
-TTS----EES-EEEEESPEEEEETTEEEEE--TTTT-EEEEE--TTHHHHTTTTSSGGGGTTS--------------TTS--HHHHHHHHHHHHHTS-SEESSS-----TTTHHHHHHHHHHHHHHHHTT-HHHHHHTS--GGGSSS-TT--TT--EEEEEEEEEEEE-SSSEEEEEEE-TT--EEEEEEETTTS----TT-EEEEEEEEE-TT-SS-EEEEEEEEEEEEE-TT-HHHHHHHHHS--THHHHHHHHH-TT-SS--S---------HHHHTSPEE-HHHHHTSGGGS-HHHHHH---EE----S--SSSSGGGGSEEEPTTT--EEE--